Protein AF-A0A926Y1B1-F1 (afdb_monomer)

Sequence (194 aa):
MLFSNPVLFELPALPRVAKFIRTKLRDPTTGTPQPMLLDPQATGPGLFLWAMCQNHKEALFACWAERPGSKSRGKSQRIYYPEKVYTDRIGVGISEFHYTRHQYLLNYIELGVWHNWVEFMMQNELVQFCEQARDTPPMSRIKTWCDRYDFSEDDFSEAALKQMYLRYRKQIGANGFAPEVSSTFQFIPIPLAA

Secondary structure (DSSP, 8-state):
----SPEEEEEEE-HHHHHHHHHHTB-TTT--B-PEEE-TT--HHHHHHHHHHHS------TTTS--TT----SS-------TTT--EEEEEEETT--TT--S-SS-HHHHHHHHHHHHHHHHHHHHHHHHHTTTS-HHHHHHHHHHHHT--TTT--HHHHHHHHHHHHTT--SS---HHHHTT--PEEP----

Foldseek 3Di:
DAQPWWDKDKDQAAPLLQLVQQLQQADPVPRHGFAFEAECPADDLSNLLLVLLPDDDPDPVVVVDPDVPPPDPDDDPPPPPVCPGRVDIGMYTYTPDDDVPDPDSDDPVRNVVSRVSSVLLLLLVLLVQCVVCVVDDSLVSLVVSCVSSVHDVVSPNSVNSSVSNVCVVVVVDPDDRDSVVNVVHGGDGDPDDD

Structure (mmCIF, N/CA/C/O backbone):
data_AF-A0A926Y1B1-F1
#
_entry.id   AF-A0A926Y1B1-F1
#
loop_
_atom_site.group_PDB
_atom_site.id
_atom_site.type_symbol
_atom_site.label_atom_id
_atom_site.label_alt_id
_atom_site.label_comp_id
_atom_site.label_asym_id
_atom_site.label_entity_id
_atom_site.label_seq_id
_atom_site.pdbx_PDB_ins_code
_atom_site.Cartn_x
_atom_site.Cartn_y
_atom_site.Cartn_z
_atom_site.occupancy
_atom_site.B_iso_or_equiv
_atom_site.auth_seq_id
_atom_site.auth_comp_id
_atom_site.auth_asym_id
_atom_site.auth_atom_id
_atom_site.pdbx_PDB_model_num
ATOM 1 N N . MET A 1 1 ? 5.562 0.335 -34.000 1.00 36.03 1 MET A N 1
ATOM 2 C CA . MET A 1 1 ? 5.617 -0.896 -33.182 1.00 36.03 1 MET A CA 1
ATOM 3 C C . MET A 1 1 ? 4.517 -0.781 -32.145 1.00 36.03 1 MET A C 1
ATOM 5 O O . MET A 1 1 ? 4.545 0.174 -31.386 1.00 36.03 1 MET A O 1
ATOM 9 N N . LEU A 1 2 ? 3.510 -1.654 -32.192 1.00 37.75 2 LEU A N 1
ATOM 10 C CA . LEU A 1 2 ? 2.394 -1.656 -31.241 1.00 37.75 2 LEU A CA 1
ATOM 11 C C . LEU A 1 2 ? 2.811 -2.482 -30.017 1.00 37.75 2 LEU A C 1
ATOM 13 O O . LEU A 1 2 ? 3.037 -3.684 -30.133 1.00 37.75 2 LEU A O 1
ATOM 17 N N . PHE A 1 3 ? 2.976 -1.829 -28.869 1.00 50.56 3 PHE A N 1
ATOM 18 C CA . PHE A 1 3 ? 3.286 -2.472 -27.592 1.00 50.56 3 PHE A CA 1
ATOM 19 C C . PHE A 1 3 ? 1.993 -3.032 -26.991 1.00 50.56 3 PHE A C 1
ATOM 21 O O . PHE A 1 3 ? 1.309 -2.331 -26.259 1.00 50.56 3 PHE A O 1
ATOM 28 N N . SER A 1 4 ? 1.618 -4.265 -27.339 1.00 56.50 4 SER A N 1
ATOM 29 C CA . SER A 1 4 ? 0.313 -4.831 -26.955 1.00 56.50 4 SER A CA 1
ATOM 30 C C . SER A 1 4 ? 0.307 -5.641 -25.653 1.00 56.50 4 SER A C 1
ATOM 32 O O . SER A 1 4 ? -0.770 -5.926 -25.146 1.00 56.50 4 SER A O 1
ATOM 34 N N . ASN A 1 5 ? 1.472 -6.018 -25.107 1.00 64.44 5 ASN A N 1
ATOM 35 C CA . ASN A 1 5 ? 1.554 -6.876 -23.917 1.00 64.44 5 ASN A CA 1
ATOM 36 C C . ASN A 1 5 ? 2.264 -6.156 -22.759 1.00 64.44 5 ASN A C 1
ATOM 38 O O . ASN A 1 5 ? 3.353 -5.613 -22.981 1.00 64.44 5 ASN A O 1
ATOM 42 N N . PRO A 1 6 ? 1.702 -6.178 -21.535 1.00 72.06 6 PRO A N 1
ATOM 43 C CA . PRO A 1 6 ? 2.341 -5.576 -20.374 1.00 72.06 6 PRO A CA 1
ATOM 44 C C . PRO A 1 6 ? 3.623 -6.329 -20.004 1.00 72.06 6 PRO A C 1
ATOM 46 O O . PRO A 1 6 ? 3.692 -7.558 -20.075 1.00 72.06 6 PRO A O 1
ATOM 49 N N . VAL A 1 7 ? 4.650 -5.592 -19.583 1.00 74.75 7 VAL A N 1
ATOM 50 C CA . VAL A 1 7 ? 5.889 -6.176 -19.050 1.00 74.75 7 VAL A CA 1
ATOM 51 C C . VAL A 1 7 ? 5.719 -6.407 -17.555 1.00 74.75 7 VAL A C 1
ATOM 53 O O . VAL A 1 7 ? 5.512 -5.445 -16.821 1.00 74.75 7 VAL A O 1
ATOM 56 N N . LEU A 1 8 ? 5.818 -7.667 -17.121 1.00 75.12 8 LEU A N 1
ATOM 57 C CA . LEU A 1 8 ? 5.721 -8.062 -15.714 1.00 75.12 8 LEU A CA 1
ATOM 58 C C . LEU A 1 8 ? 7.083 -7.987 -15.009 1.00 75.12 8 LEU A C 1
ATOM 60 O O . LEU A 1 8 ? 8.092 -8.449 -15.545 1.00 75.12 8 LEU A O 1
ATOM 64 N N . PHE A 1 9 ? 7.103 -7.459 -13.789 1.00 74.56 9 PHE A N 1
ATOM 65 C CA . PHE A 1 9 ? 8.259 -7.459 -12.891 1.00 74.56 9 PHE A CA 1
ATOM 66 C C . PHE A 1 9 ? 7.826 -7.435 -11.421 1.00 74.56 9 PHE A C 1
ATOM 68 O O . PHE A 1 9 ? 6.648 -7.296 -11.098 1.00 74.56 9 PHE A O 1
ATOM 75 N N . GLU A 1 10 ? 8.800 -7.552 -10.522 1.00 78.25 10 GLU A N 1
ATOM 76 C CA . GLU A 1 10 ? 8.586 -7.458 -9.082 1.00 78.25 10 GLU A CA 1
ATOM 77 C C . GLU A 1 10 ? 9.128 -6.141 -8.525 1.00 78.25 10 GLU A C 1
ATOM 79 O O . GLU A 1 10 ? 10.285 -5.784 -8.761 1.00 78.25 10 GLU A O 1
ATOM 84 N N . LEU A 1 11 ? 8.304 -5.436 -7.751 1.00 80.62 11 LEU A N 1
ATOM 85 C CA . LEU A 1 11 ? 8.692 -4.229 -7.032 1.00 80.62 11 LEU A CA 1
ATOM 86 C C . LEU A 1 11 ? 8.986 -4.565 -5.558 1.00 80.62 11 LEU A C 1
ATOM 88 O O . LEU A 1 11 ? 8.108 -5.133 -4.899 1.00 80.62 11 LEU A O 1
ATOM 92 N N . PRO A 1 12 ? 10.176 -4.227 -5.021 1.00 81.88 12 PRO A N 1
ATOM 93 C CA . PRO A 1 12 ? 10.459 -4.385 -3.599 1.00 81.88 12 PRO A CA 1
ATOM 94 C C . PRO A 1 12 ? 9.605 -3.404 -2.795 1.00 81.88 12 PRO A C 1
ATOM 96 O O . PRO A 1 12 ? 9.578 -2.214 -3.102 1.00 81.88 12 PRO A O 1
ATOM 99 N N . ALA A 1 13 ? 8.916 -3.893 -1.769 1.00 83.19 13 ALA A N 1
ATOM 100 C CA . ALA A 1 13 ? 7.981 -3.099 -0.990 1.00 83.19 13 ALA A CA 1
ATOM 101 C C . ALA A 1 13 ? 8.124 -3.306 0.520 1.00 83.19 13 ALA A C 1
ATOM 103 O O . ALA A 1 13 ? 8.618 -4.333 0.991 1.00 83.19 13 ALA A O 1
ATOM 104 N N . LEU A 1 14 ? 7.666 -2.314 1.287 1.00 85.38 14 LEU A N 1
ATOM 105 C CA . LEU A 1 14 ? 7.477 -2.453 2.732 1.00 85.38 14 LEU A CA 1
ATOM 106 C C . LEU A 1 14 ? 6.411 -3.527 2.989 1.00 85.38 14 LEU A C 1
ATOM 108 O O . LEU A 1 14 ? 5.389 -3.503 2.295 1.00 85.38 14 LEU A O 1
ATOM 112 N N . PRO A 1 15 ? 6.574 -4.404 3.996 1.00 88.38 15 PRO A N 1
ATOM 113 C CA . PRO A 1 15 ? 5.617 -5.483 4.260 1.00 88.38 15 PRO A CA 1
ATOM 114 C C . PRO A 1 15 ? 4.163 -5.001 4.384 1.00 88.38 15 PRO A C 1
ATOM 116 O O . PRO A 1 15 ? 3.287 -5.467 3.656 1.00 88.38 15 PRO A O 1
ATOM 119 N N . ARG A 1 16 ? 3.911 -3.958 5.184 1.00 88.81 16 ARG A N 1
ATOM 120 C CA . ARG A 1 16 ? 2.595 -3.297 5.289 1.00 88.81 16 ARG A CA 1
ATOM 121 C C . ARG A 1 16 ? 2.024 -2.787 3.960 1.00 88.81 16 ARG A C 1
ATOM 123 O O . ARG A 1 16 ? 0.830 -2.926 3.706 1.00 88.81 16 ARG A O 1
ATOM 130 N N . VAL A 1 17 ? 2.863 -2.233 3.084 1.00 89.56 17 VAL A N 1
ATOM 131 C CA . VAL A 1 17 ? 2.428 -1.739 1.767 1.00 89.56 17 VAL A CA 1
ATOM 132 C C . VAL A 1 17 ? 2.103 -2.910 0.842 1.00 89.56 17 VAL A C 1
ATOM 134 O O . VAL A 1 17 ? 1.077 -2.888 0.163 1.00 89.56 17 VAL A O 1
ATOM 137 N N . ALA A 1 18 ? 2.906 -3.975 0.875 1.00 89.12 18 ALA A N 1
ATOM 138 C CA . ALA A 1 18 ? 2.628 -5.200 0.135 1.00 89.12 18 ALA A CA 1
ATOM 139 C C . ALA A 1 18 ? 1.323 -5.864 0.585 1.00 89.12 18 ALA A C 1
ATOM 141 O O . ALA A 1 18 ? 0.502 -6.217 -0.260 1.00 89.12 18 ALA A O 1
ATOM 142 N N . LYS A 1 19 ? 1.086 -5.985 1.893 1.00 90.94 19 LYS A N 1
ATOM 143 C CA . LYS A 1 19 ? -0.156 -6.526 2.466 1.00 90.94 19 LYS A CA 1
ATOM 144 C C . LYS A 1 19 ? -1.391 -5.722 2.055 1.00 90.94 19 LYS A C 1
ATOM 146 O O . LYS A 1 19 ? -2.386 -6.301 1.606 1.00 90.94 19 LYS A O 1
ATOM 151 N N . PHE A 1 20 ? -1.301 -4.394 2.128 1.00 90.94 20 PHE A N 1
ATOM 152 C CA . PHE A 1 20 ? -2.367 -3.498 1.684 1.00 90.94 20 PHE A CA 1
ATOM 153 C C . PHE A 1 20 ? -2.701 -3.705 0.203 1.00 90.94 20 PHE A C 1
ATOM 155 O O . PHE A 1 20 ? -3.845 -3.999 -0.146 1.00 90.94 20 PHE A O 1
ATOM 162 N N . ILE A 1 21 ? -1.692 -3.634 -0.668 1.00 88.50 21 ILE A N 1
ATOM 163 C CA . ILE A 1 21 ? -1.868 -3.744 -2.121 1.00 88.50 21 ILE A CA 1
ATOM 164 C C . ILE A 1 21 ? -2.352 -5.140 -2.523 1.00 88.50 21 ILE A C 1
ATOM 166 O O . ILE A 1 21 ? -3.298 -5.252 -3.299 1.00 88.50 21 ILE A O 1
ATOM 170 N N . ARG A 1 22 ? -1.777 -6.212 -1.960 1.00 88.44 22 ARG A N 1
ATOM 171 C CA . ARG A 1 22 ? -2.205 -7.595 -2.237 1.00 88.44 22 ARG A CA 1
ATOM 172 C C . ARG A 1 22 ? -3.677 -7.798 -1.915 1.00 88.44 22 ARG A C 1
ATOM 174 O O . ARG A 1 22 ? -4.359 -8.462 -2.680 1.00 88.44 22 ARG A O 1
ATOM 181 N N . THR A 1 23 ? -4.169 -7.216 -0.821 1.00 88.44 23 THR A N 1
ATOM 182 C CA . THR A 1 23 ? -5.585 -7.306 -0.433 1.00 88.44 23 THR A CA 1
ATOM 183 C C . THR A 1 23 ? -6.496 -6.578 -1.423 1.00 88.44 23 THR A C 1
ATOM 185 O O . THR A 1 23 ? -7.583 -7.067 -1.716 1.00 88.44 23 THR A O 1
ATOM 188 N N . LYS A 1 24 ? -6.045 -5.448 -1.987 1.00 86.25 24 LYS A N 1
ATOM 189 C CA . LYS A 1 24 ? -6.774 -4.701 -3.029 1.00 86.25 24 LYS A CA 1
ATOM 190 C C . LYS A 1 24 ? -6.775 -5.401 -4.389 1.00 86.25 24 LYS A C 1
ATOM 192 O O . LYS A 1 24 ? -7.723 -5.235 -5.143 1.00 86.25 24 LYS A O 1
ATOM 197 N N . LEU A 1 25 ? -5.730 -6.168 -4.685 1.00 84.69 25 LEU A N 1
ATOM 198 C CA . LEU A 1 25 ? -5.529 -6.865 -5.957 1.00 84.69 25 LEU A CA 1
ATOM 199 C C . LEU A 1 25 ? -5.963 -8.337 -5.922 1.00 84.69 25 LEU A C 1
ATOM 201 O O . LEU A 1 25 ? -5.532 -9.125 -6.762 1.00 84.69 25 LEU A O 1
ATOM 205 N N . ARG A 1 26 ? -6.765 -8.757 -4.939 1.00 84.38 26 ARG A N 1
ATOM 206 C CA . ARG A 1 26 ? -7.316 -10.116 -4.950 1.00 84.38 26 ARG A CA 1
ATOM 207 C C . ARG A 1 26 ? -8.412 -10.217 -5.994 1.00 84.38 26 ARG A C 1
ATOM 209 O O . ARG A 1 26 ? -9.302 -9.370 -6.046 1.00 84.38 26 ARG A O 1
ATOM 216 N N . ASP A 1 27 ? -8.381 -11.302 -6.754 1.00 80.25 27 ASP A N 1
ATOM 217 C CA . ASP A 1 27 ? -9.517 -11.692 -7.575 1.00 80.25 27 ASP A CA 1
ATOM 218 C C . ASP A 1 27 ? -10.735 -11.930 -6.655 1.00 80.25 27 ASP A C 1
ATOM 220 O O . ASP A 1 27 ? -10.641 -12.734 -5.720 1.00 80.25 27 ASP A O 1
ATOM 224 N N . PRO A 1 28 ? -11.872 -11.251 -6.875 1.00 76.88 28 PRO A N 1
ATOM 225 C CA . PRO A 1 28 ? -13.055 -11.407 -6.030 1.00 76.88 28 PRO A CA 1
ATOM 226 C C . PRO A 1 28 ? -13.694 -12.801 -6.132 1.00 76.88 28 PRO A C 1
ATOM 228 O O . PRO A 1 28 ? -14.440 -13.193 -5.238 1.00 76.88 28 PRO A O 1
ATOM 231 N N . THR A 1 29 ? -13.407 -13.549 -7.197 1.00 80.62 29 THR A N 1
ATOM 232 C CA . THR A 1 29 ? -13.957 -14.881 -7.475 1.00 80.62 29 THR A CA 1
ATOM 233 C C . THR A 1 29 ? -13.056 -15.984 -6.932 1.00 80.62 29 THR A C 1
ATOM 235 O O . THR A 1 29 ? -13.542 -16.927 -6.312 1.00 80.62 29 THR A O 1
ATOM 238 N N . THR A 1 30 ? -11.743 -15.890 -7.157 1.00 79.38 30 THR A N 1
ATOM 239 C CA . THR A 1 30 ? -10.788 -16.955 -6.790 1.00 79.38 30 THR A CA 1
ATOM 240 C C . THR A 1 30 ? -10.010 -16.659 -5.507 1.00 79.38 30 THR A C 1
ATOM 242 O O . THR A 1 30 ? -9.373 -17.551 -4.949 1.00 79.38 30 THR A O 1
ATOM 245 N N . GLY A 1 31 ? -10.024 -15.412 -5.026 1.00 78.38 31 GLY A N 1
ATOM 246 C CA . GLY A 1 31 ? -9.267 -14.961 -3.856 1.00 78.38 31 GLY A CA 1
ATOM 247 C C . GLY A 1 31 ? -7.750 -14.898 -4.070 1.00 78.38 31 GLY A C 1
ATOM 248 O O . GLY A 1 31 ? -7.019 -14.541 -3.136 1.00 78.38 31 GLY A O 1
ATOM 249 N N . THR A 1 32 ? -7.262 -15.235 -5.269 1.00 79.31 32 THR A N 1
ATOM 250 C CA . THR A 1 32 ? -5.831 -15.268 -5.589 1.00 79.31 32 THR A CA 1
ATOM 251 C C . THR A 1 32 ? -5.277 -13.856 -5.785 1.00 79.31 32 THR A C 1
ATOM 253 O O . THR A 1 32 ? -5.968 -13.017 -6.369 1.00 79.31 32 THR A O 1
ATOM 256 N N . PRO A 1 33 ? -4.042 -13.570 -5.336 1.00 76.12 33 PRO A N 1
ATOM 257 C CA . PRO A 1 33 ? -3.405 -12.281 -5.581 1.00 76.12 33 PRO A CA 1
ATOM 258 C C . PRO A 1 33 ? -3.090 -12.109 -7.073 1.00 76.12 33 PRO A C 1
ATOM 260 O O . PRO A 1 33 ? -2.463 -12.979 -7.676 1.00 76.12 33 PRO A O 1
ATOM 263 N N . GLN A 1 34 ? -3.492 -10.979 -7.653 1.00 82.81 34 GLN A N 1
ATOM 264 C CA . GLN A 1 34 ? -3.187 -10.611 -9.037 1.00 82.81 34 GLN A CA 1
ATOM 265 C C . GLN A 1 34 ? -2.090 -9.535 -9.080 1.00 82.81 34 GLN A C 1
ATOM 267 O O . GLN A 1 34 ? -1.960 -8.741 -8.141 1.00 82.81 34 GLN A O 1
ATOM 272 N N . PRO A 1 35 ? -1.261 -9.498 -10.139 1.00 80.50 35 PRO A N 1
ATOM 273 C CA . PRO A 1 35 ? -0.321 -8.405 -10.314 1.00 80.50 35 PRO A CA 1
ATOM 274 C C . PRO A 1 35 ? -1.070 -7.115 -10.659 1.00 80.50 35 PRO A C 1
ATOM 276 O O . PRO A 1 35 ? -2.149 -7.133 -11.250 1.00 80.50 35 PRO A O 1
ATOM 279 N N . MET A 1 36 ? -0.476 -5.987 -10.293 1.00 83.38 36 MET A N 1
ATOM 280 C CA . MET A 1 36 ? -1.004 -4.658 -10.588 1.00 83.38 36 MET A CA 1
ATOM 281 C C . MET A 1 36 ? -0.780 -4.308 -12.060 1.00 83.38 36 MET A C 1
ATOM 283 O O . MET A 1 36 ? 0.346 -4.444 -12.524 1.00 83.38 36 MET A O 1
ATOM 287 N N . LEU A 1 37 ? -1.786 -3.799 -12.772 1.00 80.62 37 LEU A N 1
ATOM 288 C CA . LEU A 1 37 ? -1.625 -3.218 -14.106 1.00 80.62 37 LEU A CA 1
ATOM 289 C C . LEU A 1 37 ? -1.425 -1.712 -14.015 1.00 80.62 37 LEU A C 1
ATOM 291 O O . LEU A 1 37 ? -2.224 -1.015 -13.389 1.00 80.62 37 LEU A O 1
ATOM 295 N N . LEU A 1 38 ? -0.400 -1.213 -14.694 1.00 81.38 38 LEU A N 1
ATOM 296 C CA . LEU A 1 38 ? -0.172 0.207 -14.891 1.00 81.38 38 LEU A CA 1
ATOM 297 C C . LEU A 1 38 ? -0.208 0.529 -16.379 1.00 81.38 38 LEU A C 1
ATOM 299 O O . LEU A 1 38 ? 0.563 -0.017 -17.170 1.00 81.38 38 LEU A O 1
ATOM 303 N N . ASP A 1 39 ? -1.060 1.467 -16.745 1.00 77.06 39 ASP A N 1
ATOM 304 C CA . ASP A 1 39 ? -1.178 1.983 -18.098 1.00 77.06 39 ASP A CA 1
ATOM 305 C C . ASP A 1 39 ? -1.419 3.509 -18.046 1.00 77.06 39 ASP A C 1
ATOM 307 O O . ASP A 1 39 ? -1.609 4.062 -16.955 1.00 77.06 39 ASP A O 1
ATOM 311 N N . PRO A 1 40 ? -1.394 4.218 -19.190 1.00 73.69 40 PRO A N 1
ATOM 312 C CA . PRO A 1 40 ? -1.642 5.660 -19.221 1.00 73.69 40 PRO A CA 1
ATOM 313 C C . PRO A 1 40 ? -3.043 6.074 -18.736 1.00 73.69 40 PRO A C 1
ATOM 315 O O . PRO A 1 40 ? -3.269 7.252 -18.472 1.00 73.69 40 PRO A O 1
ATOM 318 N N . GLN A 1 41 ? -3.992 5.136 -18.675 1.00 76.06 41 GLN A N 1
ATOM 319 C CA . GLN A 1 41 ? -5.376 5.346 -18.242 1.00 76.06 41 GLN A CA 1
ATOM 320 C C . GLN A 1 41 ? -5.583 5.003 -16.761 1.00 76.06 41 GLN A C 1
ATOM 322 O O . GLN A 1 41 ? -6.664 5.250 -16.218 1.00 76.06 41 GLN A O 1
ATOM 327 N N . ALA A 1 42 ? -4.563 4.453 -16.095 1.00 74.62 42 ALA A N 1
ATOM 328 C CA . ALA A 1 42 ? -4.590 4.200 -14.671 1.00 74.62 42 ALA A CA 1
ATOM 329 C C . ALA A 1 42 ? -4.894 5.503 -13.929 1.00 74.62 42 ALA A C 1
ATOM 331 O O . ALA A 1 42 ? -4.552 6.602 -14.370 1.00 74.62 42 ALA A O 1
ATOM 332 N N . THR A 1 43 ? -5.522 5.385 -12.766 1.00 72.06 43 THR A N 1
ATOM 333 C CA . THR A 1 43 ? -5.800 6.528 -11.902 1.00 72.06 43 THR A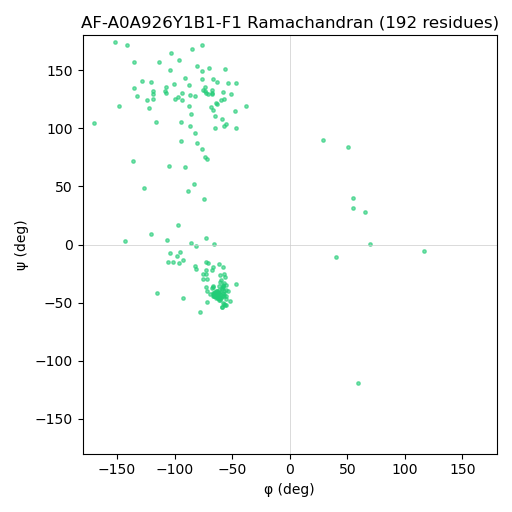 CA 1
ATOM 334 C C . THR A 1 43 ? -5.012 6.417 -10.610 1.00 72.06 43 THR A C 1
ATOM 336 O O . THR A 1 43 ? -4.538 5.354 -10.197 1.00 72.06 43 THR A O 1
ATOM 339 N N . GLY A 1 44 ? -4.812 7.567 -9.980 1.00 73.06 44 GLY A N 1
ATOM 340 C CA . GLY A 1 44 ? -4.266 7.637 -8.645 1.00 73.06 44 GLY A CA 1
ATOM 341 C C . GLY A 1 44 ? -2.873 7.011 -8.476 1.00 73.06 44 GLY A C 1
ATOM 342 O O . GLY A 1 44 ? -1.922 7.503 -9.081 1.00 73.06 44 GLY A O 1
ATOM 343 N N . PRO A 1 45 ? -2.684 5.975 -7.638 1.00 71.38 45 PRO A N 1
ATOM 344 C CA . PRO A 1 45 ? -1.356 5.453 -7.301 1.00 71.38 45 PRO A CA 1
ATOM 345 C C . PRO A 1 45 ? -0.776 4.639 -8.451 1.00 71.38 45 PRO A C 1
ATOM 347 O O . PRO A 1 45 ? 0.441 4.609 -8.621 1.00 71.38 45 PRO A O 1
ATOM 350 N N . GLY A 1 46 ? -1.652 4.004 -9.238 1.00 75.44 46 GLY A N 1
ATOM 351 C CA . GLY A 1 46 ? -1.278 3.320 -10.463 1.00 75.44 46 GLY A CA 1
ATOM 352 C C . GLY A 1 46 ? -0.770 4.314 -11.504 1.00 75.44 46 GLY A C 1
ATOM 353 O O . GLY A 1 46 ? 0.299 4.105 -12.064 1.00 75.44 46 GLY A O 1
ATOM 354 N N . LEU A 1 47 ? -1.452 5.454 -11.671 1.00 77.62 47 LEU A N 1
ATOM 355 C CA . LEU A 1 47 ? -0.980 6.534 -12.546 1.00 77.62 47 LEU A CA 1
ATOM 356 C C . LEU A 1 47 ? 0.361 7.099 -12.089 1.00 77.62 47 LEU A C 1
ATOM 358 O O . LEU A 1 47 ? 1.263 7.299 -12.895 1.00 77.62 47 LEU A O 1
ATOM 362 N N . PHE A 1 48 ? 0.493 7.361 -10.788 1.00 78.38 48 PHE A N 1
ATOM 363 C CA . PHE A 1 48 ? 1.720 7.910 -10.224 1.00 78.38 48 PHE A CA 1
ATOM 364 C C . PHE A 1 48 ? 2.899 6.959 -10.445 1.00 78.38 48 PHE A C 1
ATOM 366 O O . PHE A 1 48 ? 3.965 7.376 -10.895 1.00 78.38 48 PHE A O 1
ATOM 373 N N . LEU A 1 49 ? 2.688 5.665 -10.195 1.00 79.81 49 LEU A N 1
ATOM 374 C CA . LEU A 1 49 ? 3.690 4.639 -10.441 1.00 79.81 49 LEU A CA 1
ATOM 375 C C . LEU A 1 49 ? 3.991 4.483 -11.936 1.00 79.81 49 LEU A C 1
ATOM 377 O O . LEU A 1 49 ? 5.163 4.423 -12.298 1.00 79.81 49 LEU A O 1
ATOM 381 N N . TRP A 1 50 ? 2.972 4.493 -12.800 1.00 79.44 50 TRP A N 1
ATOM 382 C CA . TRP A 1 50 ? 3.141 4.474 -14.252 1.00 79.44 50 TRP A CA 1
ATOM 383 C C . TRP A 1 50 ? 4.009 5.649 -14.712 1.00 79.44 50 TRP A C 1
ATOM 385 O O . TRP A 1 50 ? 5.031 5.438 -15.357 1.00 79.44 50 TRP A O 1
ATOM 395 N N . ALA A 1 51 ? 3.671 6.874 -14.300 1.00 76.38 51 ALA A N 1
ATOM 396 C CA . ALA A 1 51 ? 4.389 8.091 -14.666 1.00 76.38 51 ALA A CA 1
ATOM 397 C C . ALA A 1 51 ? 5.853 8.071 -14.198 1.00 76.38 51 ALA A C 1
ATOM 399 O O . ALA A 1 51 ? 6.747 8.418 -14.969 1.00 76.38 51 ALA A O 1
ATOM 400 N N . MET A 1 52 ? 6.121 7.610 -12.969 1.00 77.19 52 MET A N 1
ATOM 401 C CA . MET A 1 52 ? 7.497 7.424 -12.487 1.00 77.19 52 MET A CA 1
ATOM 402 C C . MET A 1 52 ? 8.269 6.400 -13.328 1.00 77.19 52 MET A C 1
ATOM 404 O O . MET A 1 52 ? 9.456 6.589 -13.578 1.00 77.19 52 MET A O 1
ATOM 408 N N . CYS A 1 53 ? 7.602 5.345 -13.801 1.00 74.88 53 CYS A N 1
ATOM 409 C CA . CYS A 1 53 ? 8.212 4.320 -14.647 1.00 74.88 53 CYS A CA 1
ATOM 410 C C . CYS A 1 53 ? 8.497 4.800 -16.080 1.00 74.88 53 CYS A C 1
ATOM 412 O O . CYS A 1 53 ? 9.397 4.257 -16.719 1.00 74.88 53 CYS A O 1
ATOM 414 N N . GLN A 1 54 ? 7.760 5.800 -16.579 1.00 71.88 54 GLN A N 1
ATOM 415 C CA . GLN A 1 54 ? 7.992 6.403 -17.899 1.00 71.88 54 GLN A CA 1
ATOM 416 C C . GLN A 1 54 ? 9.095 7.472 -17.898 1.00 71.88 54 GLN A C 1
ATOM 418 O O . GLN A 1 54 ? 9.604 7.830 -18.961 1.00 71.88 54 GLN A O 1
ATOM 423 N N . ASN A 1 55 ? 9.463 8.012 -16.732 1.00 67.75 55 ASN A N 1
ATOM 424 C CA . ASN A 1 55 ? 10.430 9.101 -16.659 1.00 67.75 55 ASN A CA 1
ATOM 425 C C . ASN A 1 55 ? 11.837 8.632 -17.076 1.00 67.75 55 ASN A C 1
ATOM 427 O O . ASN A 1 55 ? 12.318 7.585 -16.631 1.00 67.75 55 ASN A O 1
ATOM 431 N N . HIS A 1 56 ? 12.513 9.407 -17.932 1.00 56.97 56 HIS A N 1
ATOM 432 C CA . HIS A 1 56 ? 13.864 9.081 -18.378 1.00 56.97 56 HIS A CA 1
ATOM 433 C C . HIS A 1 56 ? 14.834 9.226 -17.206 1.00 56.97 56 HIS A C 1
ATOM 435 O O . HIS A 1 56 ? 14.994 10.302 -16.632 1.00 56.97 56 HIS A O 1
ATOM 441 N N . LYS A 1 57 ? 15.485 8.123 -16.837 1.00 58.66 57 LYS A N 1
ATOM 442 C CA . LYS A 1 57 ? 16.398 8.097 -15.698 1.00 58.66 57 LYS A CA 1
ATOM 443 C C . LYS A 1 57 ? 17.754 8.630 -16.120 1.00 58.66 57 LYS A C 1
ATOM 445 O O . LYS A 1 57 ? 18.594 7.884 -16.619 1.00 58.66 57 LYS A O 1
ATOM 450 N N . GLU A 1 58 ? 17.993 9.910 -15.873 1.00 49.06 58 GLU A N 1
ATOM 451 C CA . GLU A 1 58 ? 19.363 10.403 -15.786 1.00 49.06 58 GLU A CA 1
ATOM 452 C C . GLU A 1 58 ? 20.026 9.697 -14.600 1.00 49.06 58 GLU A C 1
ATOM 454 O O . GLU A 1 58 ? 19.504 9.697 -13.486 1.00 49.06 58 GLU A O 1
ATOM 459 N N . ALA A 1 59 ? 21.113 8.979 -14.868 1.00 46.19 59 ALA A N 1
ATOM 460 C CA . ALA A 1 59 ? 21.728 8.028 -13.954 1.00 46.19 59 ALA A CA 1
ATOM 461 C C . ALA A 1 59 ? 21.894 8.571 -12.518 1.00 46.19 59 ALA A C 1
ATOM 463 O O . ALA A 1 59 ? 22.880 9.227 -12.192 1.00 46.19 59 ALA A O 1
ATOM 464 N N . LEU A 1 60 ? 20.992 8.189 -11.607 1.00 46.62 60 LEU A N 1
ATOM 465 C CA . LEU A 1 60 ? 21.162 8.361 -10.160 1.00 46.62 60 LEU A CA 1
ATOM 466 C C . LEU A 1 60 ? 21.996 7.215 -9.579 1.00 46.62 60 LEU A C 1
ATOM 468 O O . LEU A 1 60 ? 21.666 6.582 -8.582 1.00 46.62 60 LEU A O 1
ATOM 472 N N . PHE A 1 61 ? 23.149 7.001 -10.198 1.00 45.00 61 PHE A N 1
ATOM 473 C CA . PHE A 1 61 ? 24.290 6.329 -9.600 1.00 45.00 61 PHE A CA 1
ATOM 474 C C . PHE A 1 61 ? 25.158 7.367 -8.863 1.00 45.00 61 PHE A C 1
ATOM 476 O O . PHE A 1 61 ? 26.382 7.372 -8.965 1.00 45.00 61 PHE A O 1
ATOM 483 N N . ALA A 1 62 ? 24.536 8.254 -8.074 1.00 41.75 62 ALA A N 1
ATOM 484 C CA . ALA A 1 62 ? 25.229 9.287 -7.292 1.00 41.75 62 ALA A CA 1
ATOM 485 C C . ALA A 1 62 ? 26.137 8.715 -6.173 1.00 41.75 62 ALA A C 1
ATOM 487 O O . ALA A 1 62 ? 26.808 9.466 -5.467 1.00 41.75 62 ALA A O 1
ATOM 488 N N . CYS A 1 63 ? 26.206 7.386 -6.039 1.00 41.41 63 CYS A N 1
ATOM 489 C CA . CYS A 1 63 ? 27.186 6.675 -5.216 1.00 41.41 63 CYS A CA 1
ATOM 490 C C . CYS A 1 63 ? 28.076 5.697 -6.009 1.00 41.41 63 CYS A C 1
ATOM 492 O O . CYS A 1 63 ? 28.804 4.928 -5.392 1.00 41.41 63 CYS A O 1
ATOM 494 N N . TRP A 1 64 ? 28.032 5.699 -7.347 1.00 42.88 64 TRP A N 1
ATOM 495 C CA . TRP A 1 64 ? 28.816 4.773 -8.184 1.00 42.88 64 TRP A CA 1
ATOM 496 C C . TRP A 1 64 ? 30.007 5.422 -8.888 1.00 42.88 64 TRP A C 1
ATOM 498 O O . TRP A 1 64 ? 30.913 4.720 -9.323 1.00 42.88 64 TRP A O 1
ATOM 508 N N . ALA A 1 65 ? 30.063 6.752 -8.951 1.00 36.56 65 ALA A N 1
ATOM 509 C CA . ALA A 1 65 ? 31.304 7.432 -9.280 1.00 36.56 65 ALA A CA 1
ATOM 510 C C . ALA A 1 65 ? 32.103 7.630 -7.988 1.00 36.56 65 ALA A C 1
ATOM 512 O O . ALA A 1 65 ? 31.820 8.531 -7.192 1.00 36.56 65 ALA A O 1
ATOM 513 N N . GLU A 1 66 ? 33.117 6.790 -7.775 1.00 39.44 66 GLU A N 1
ATOM 514 C CA . GLU A 1 66 ? 34.246 7.179 -6.937 1.00 39.44 66 GLU A CA 1
ATOM 515 C C . GLU A 1 66 ? 34.692 8.571 -7.393 1.00 39.44 66 GLU A C 1
ATOM 517 O O . GLU A 1 66 ? 35.100 8.764 -8.539 1.00 39.44 66 GLU A O 1
ATOM 522 N N . ARG A 1 67 ? 34.555 9.574 -6.518 1.00 42.84 67 ARG A N 1
ATOM 523 C CA . ARG A 1 67 ? 35.074 10.915 -6.802 1.00 42.84 67 ARG A CA 1
ATOM 524 C C . ARG A 1 67 ? 36.543 10.769 -7.225 1.00 42.84 67 ARG A C 1
ATOM 526 O O . ARG A 1 67 ? 37.292 10.141 -6.465 1.00 42.84 67 ARG A O 1
ATOM 533 N N . PRO A 1 68 ? 36.985 11.348 -8.357 1.00 41.00 68 PRO A N 1
ATOM 534 C CA . PRO A 1 68 ? 38.392 11.319 -8.734 1.00 41.00 68 PRO A CA 1
ATOM 535 C C . PRO A 1 68 ? 39.200 11.988 -7.616 1.00 41.00 68 PRO A C 1
ATOM 537 O O . PRO A 1 68 ? 39.079 13.188 -7.389 1.00 41.00 68 PRO A O 1
ATOM 540 N N . GLY A 1 69 ? 39.944 11.189 -6.846 1.00 46.69 69 GLY A N 1
ATOM 541 C CA . GLY A 1 69 ? 40.701 11.643 -5.670 1.00 46.69 69 GLY A CA 1
ATOM 542 C C . GLY A 1 69 ? 40.274 11.051 -4.319 1.00 46.69 69 GLY A C 1
ATOM 543 O O . GLY A 1 69 ? 40.969 11.271 -3.327 1.00 46.69 69 GLY A O 1
ATOM 544 N N . SER A 1 70 ? 39.201 10.256 -4.244 1.00 42.81 70 SER A N 1
ATOM 545 C CA . SER A 1 70 ? 38.817 9.550 -3.012 1.00 42.81 70 SER A CA 1
ATOM 546 C C . SER A 1 70 ? 39.716 8.332 -2.761 1.00 42.81 70 SER A C 1
ATOM 548 O O . SER A 1 70 ? 39.367 7.192 -3.053 1.00 42.81 70 SER A O 1
ATOM 550 N N . LYS A 1 71 ? 40.899 8.558 -2.179 1.00 44.66 71 LYS A N 1
ATOM 551 C CA . LYS A 1 71 ? 41.693 7.495 -1.543 1.00 44.66 71 LYS A CA 1
ATOM 552 C C . LYS A 1 71 ? 41.048 7.102 -0.212 1.00 44.66 71 LYS A C 1
ATOM 554 O O . LYS A 1 71 ? 41.553 7.452 0.852 1.00 44.66 71 LYS A O 1
ATOM 559 N N . SER A 1 72 ? 39.945 6.360 -0.255 1.00 39.41 72 SER A N 1
ATOM 560 C CA . SER A 1 72 ? 39.461 5.640 0.924 1.00 39.41 72 SER A CA 1
ATOM 561 C C . SER A 1 72 ? 39.996 4.213 0.887 1.00 39.41 72 SER A C 1
ATOM 563 O O . SER A 1 72 ? 39.584 3.386 0.077 1.00 39.41 72 SER A O 1
ATOM 565 N N . ARG A 1 73 ? 40.983 3.963 1.750 1.00 38.41 73 ARG A N 1
ATOM 566 C CA . ARG A 1 73 ? 41.583 2.654 2.023 1.00 38.41 73 ARG A CA 1
ATOM 567 C C . ARG A 1 73 ? 40.506 1.588 2.226 1.00 38.41 73 ARG A C 1
ATOM 569 O O . ARG A 1 73 ? 39.526 1.820 2.927 1.00 38.41 73 ARG A O 1
ATOM 576 N N . GLY A 1 74 ? 40.761 0.411 1.657 1.00 43.25 74 GLY A N 1
ATOM 577 C CA . GLY A 1 74 ? 39.905 -0.765 1.720 1.00 43.25 74 GLY A CA 1
ATOM 578 C C . GLY A 1 74 ? 39.215 -0.965 3.067 1.00 43.25 74 GLY A C 1
ATOM 579 O O . GLY A 1 74 ? 39.862 -1.133 4.096 1.00 43.25 74 GLY A O 1
ATOM 580 N N . LYS A 1 75 ? 37.887 -0.953 3.012 1.00 36.44 75 LYS A N 1
ATOM 581 C CA . LYS A 1 75 ? 36.941 -1.646 3.886 1.00 36.44 75 LYS A CA 1
ATOM 582 C C . LYS A 1 75 ? 35.590 -1.488 3.207 1.00 36.44 75 LYS A C 1
ATOM 584 O O . LYS A 1 75 ? 35.048 -0.393 3.211 1.00 36.44 75 LYS A O 1
ATOM 589 N N . SER A 1 76 ? 35.123 -2.572 2.580 1.00 40.72 76 SER A N 1
ATOM 590 C CA . SER A 1 76 ? 33.726 -2.832 2.216 1.00 40.72 76 SER A CA 1
ATOM 591 C C . SER A 1 76 ? 32.909 -1.562 1.965 1.00 40.72 76 SER A C 1
ATOM 593 O O . SER A 1 76 ? 32.273 -1.059 2.895 1.00 40.72 76 SER A O 1
ATOM 595 N N . GLN A 1 77 ? 32.871 -1.071 0.722 1.00 37.03 77 GLN A N 1
ATOM 596 C CA . GLN A 1 77 ? 31.756 -0.216 0.330 1.00 37.03 77 GLN A CA 1
ATOM 597 C C . GLN A 1 77 ? 30.487 -1.032 0.581 1.00 37.03 77 GLN A C 1
ATOM 599 O O . GLN A 1 77 ? 30.197 -1.990 -0.132 1.00 37.03 77 GLN A O 1
ATOM 604 N N . ARG A 1 78 ? 29.796 -0.734 1.686 1.00 37.09 78 ARG A N 1
ATOM 605 C CA . ARG A 1 78 ? 28.495 -1.318 1.973 1.00 37.09 78 ARG A CA 1
ATOM 606 C C . ARG A 1 78 ? 27.582 -0.801 0.883 1.00 37.09 78 ARG A C 1
ATOM 608 O O . ARG A 1 78 ? 27.116 0.333 0.943 1.00 37.09 78 ARG A O 1
ATOM 615 N N . ILE A 1 79 ? 27.341 -1.649 -0.106 1.00 39.59 79 ILE A N 1
ATOM 616 C CA . ILE A 1 79 ? 26.109 -1.595 -0.865 1.00 39.59 79 ILE A CA 1
ATOM 617 C C . ILE A 1 79 ? 25.026 -1.692 0.208 1.00 39.59 79 ILE A C 1
ATOM 619 O O . ILE A 1 79 ? 24.839 -2.748 0.813 1.00 39.59 79 ILE A O 1
ATOM 623 N N . TYR A 1 80 ? 24.384 -0.572 0.537 1.00 35.84 80 TYR A N 1
ATOM 624 C CA . TYR A 1 80 ? 23.161 -0.598 1.323 1.00 35.84 80 TYR A CA 1
ATOM 625 C C . TYR A 1 80 ? 22.080 -1.151 0.397 1.00 35.84 80 TYR A C 1
ATOM 627 O O . TYR A 1 80 ? 21.239 -0.419 -0.113 1.00 35.84 80 TYR A O 1
ATOM 635 N N . TYR A 1 81 ? 22.139 -2.457 0.131 1.00 41.03 81 TYR A N 1
ATOM 636 C CA . TYR A 1 81 ? 20.964 -3.183 -0.303 1.00 41.03 81 TYR A CA 1
ATOM 637 C C . TYR A 1 81 ? 19.923 -2.957 0.794 1.00 41.03 81 TYR A C 1
ATOM 639 O O . TYR A 1 81 ? 20.206 -3.246 1.963 1.00 41.03 81 TYR A O 1
ATOM 647 N N . PRO A 1 82 ? 18.722 -2.455 0.479 1.00 48.31 82 PRO A N 1
ATOM 648 C CA . PRO A 1 82 ? 17.645 -2.382 1.450 1.00 48.31 82 PRO A CA 1
ATOM 649 C C . PRO A 1 82 ? 17.045 -3.778 1.700 1.00 48.31 82 PRO A C 1
ATOM 651 O O . PRO A 1 82 ? 15.839 -3.911 1.878 1.00 48.31 82 PRO A O 1
ATOM 654 N N . GLU A 1 83 ? 17.883 -4.819 1.760 1.00 49.69 83 GLU A N 1
ATOM 655 C CA . GLU A 1 83 ? 17.502 -6.206 2.053 1.00 49.69 83 GLU A CA 1
ATOM 656 C C . GLU A 1 83 ? 16.793 -6.342 3.403 1.00 49.69 83 GLU A C 1
ATOM 658 O O . GLU A 1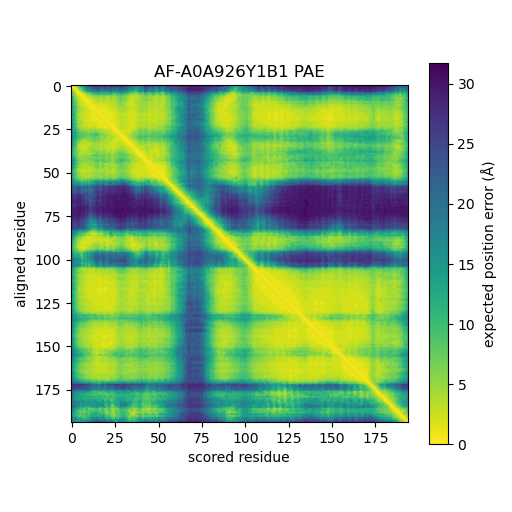 83 ? 16.104 -7.327 3.624 1.00 49.69 83 GLU A O 1
ATOM 663 N N . LYS A 1 84 ? 16.934 -5.364 4.309 1.00 54.81 84 LYS A N 1
ATOM 664 C CA . LYS A 1 84 ? 16.292 -5.411 5.630 1.00 54.81 84 LYS A CA 1
ATOM 665 C C . LYS A 1 84 ? 14.966 -4.662 5.741 1.00 54.81 84 LYS A C 1
ATOM 667 O O . LYS A 1 84 ? 14.280 -4.865 6.732 1.00 54.81 84 LYS A O 1
ATOM 672 N N . VAL A 1 85 ? 14.626 -3.780 4.798 1.00 61.50 85 VAL A N 1
ATOM 673 C CA . VAL A 1 85 ? 13.452 -2.890 4.938 1.00 61.50 85 VAL A CA 1
ATOM 674 C C . VAL A 1 85 ? 12.385 -3.190 3.889 1.00 61.50 85 VAL A C 1
ATOM 676 O O . VAL A 1 85 ? 11.207 -3.250 4.225 1.00 61.50 85 VAL A O 1
ATOM 679 N N . TYR A 1 86 ? 12.785 -3.438 2.639 1.00 70.00 86 TYR A N 1
ATOM 680 C CA . TYR A 1 86 ? 11.870 -3.804 1.555 1.00 70.00 86 TYR A CA 1
ATOM 681 C C . TYR A 1 86 ? 11.989 -5.301 1.263 1.00 70.00 86 TYR A C 1
ATOM 683 O O . TYR A 1 86 ? 12.544 -5.716 0.246 1.00 70.00 86 TYR A O 1
ATOM 691 N N . THR A 1 87 ? 11.553 -6.114 2.223 1.00 74.69 87 THR A N 1
ATOM 692 C CA . THR A 1 87 ? 11.699 -7.577 2.183 1.00 74.69 87 THR A CA 1
ATOM 693 C C . THR A 1 87 ? 10.633 -8.259 1.334 1.00 74.69 87 THR A C 1
ATOM 695 O O . THR A 1 87 ? 10.830 -9.391 0.901 1.00 74.69 87 THR A O 1
ATOM 698 N N . ASP A 1 88 ? 9.507 -7.585 1.103 1.00 80.56 88 ASP A N 1
ATOM 699 C CA . ASP A 1 88 ? 8.376 -8.120 0.356 1.00 80.56 88 ASP A CA 1
ATOM 700 C C . ASP A 1 88 ? 8.415 -7.694 -1.113 1.00 80.56 88 ASP A C 1
ATOM 702 O O . ASP A 1 88 ? 9.037 -6.695 -1.478 1.00 80.56 88 ASP A O 1
ATOM 706 N N . ARG A 1 89 ? 7.723 -8.449 -1.972 1.00 81.19 89 ARG A N 1
ATOM 707 C CA . ARG A 1 89 ? 7.626 -8.154 -3.407 1.00 81.19 89 ARG A CA 1
ATOM 708 C C . ARG A 1 89 ? 6.188 -8.122 -3.900 1.00 81.19 89 ARG A C 1
ATOM 710 O O . ARG A 1 89 ? 5.358 -8.938 -3.488 1.00 81.19 89 ARG A O 1
ATOM 717 N N . ILE A 1 90 ? 5.903 -7.178 -4.791 1.00 83.12 90 ILE A N 1
ATOM 718 C CA . ILE A 1 90 ? 4.603 -7.008 -5.448 1.00 83.12 90 ILE A CA 1
ATOM 719 C C . ILE A 1 90 ? 4.802 -7.177 -6.953 1.00 83.12 90 ILE A C 1
ATOM 721 O O . IL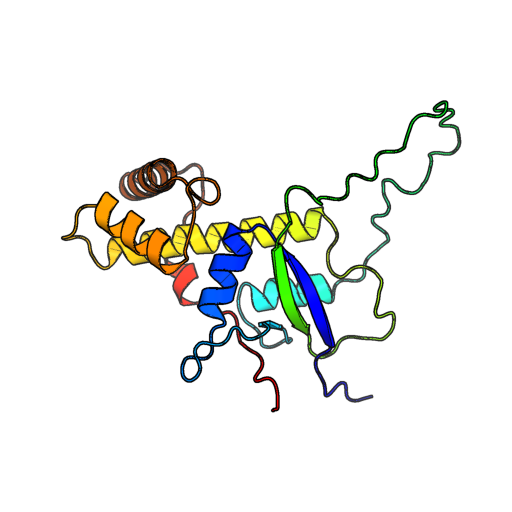E A 1 90 ? 5.683 -6.541 -7.528 1.00 83.12 90 ILE A O 1
ATOM 725 N N . GLY A 1 91 ? 3.985 -8.019 -7.586 1.00 81.50 91 GLY A N 1
ATOM 726 C CA . GLY A 1 91 ? 3.973 -8.159 -9.041 1.00 81.50 91 GLY A CA 1
ATOM 727 C C . GLY A 1 91 ? 3.331 -6.942 -9.706 1.00 81.50 91 GLY A C 1
ATOM 728 O O . GLY A 1 91 ? 2.231 -6.535 -9.327 1.00 81.50 91 GLY A O 1
ATOM 729 N N . VAL A 1 92 ? 4.005 -6.372 -10.700 1.00 79.06 92 VAL A N 1
ATOM 730 C CA . VAL A 1 92 ? 3.562 -5.193 -11.450 1.00 79.06 92 VAL A CA 1
ATOM 731 C C . VAL A 1 92 ? 3.723 -5.461 -12.940 1.00 79.06 92 VAL A C 1
ATOM 733 O O . VAL A 1 92 ? 4.796 -5.853 -13.388 1.00 79.06 92 VAL A O 1
ATOM 736 N N . GLY A 1 93 ? 2.663 -5.246 -13.709 1.00 78.56 93 GLY A N 1
ATOM 737 C CA . GLY A 1 93 ? 2.682 -5.195 -15.159 1.00 78.56 93 GLY A CA 1
ATOM 738 C C . GLY A 1 93 ? 2.507 -3.774 -15.660 1.00 78.56 93 GLY A C 1
ATOM 739 O O . GLY A 1 93 ? 1.653 -3.043 -15.168 1.00 78.56 93 GLY A O 1
ATOM 740 N N . ILE A 1 94 ? 3.312 -3.381 -16.642 1.00 74.75 94 ILE A N 1
ATOM 741 C CA . ILE A 1 94 ? 3.262 -2.035 -17.225 1.00 74.75 94 ILE A CA 1
ATOM 742 C C . ILE A 1 94 ? 3.054 -2.124 -18.731 1.00 74.75 94 ILE A C 1
ATOM 744 O O . ILE A 1 94 ? 3.841 -2.767 -19.433 1.00 74.75 94 ILE A O 1
ATOM 748 N N . 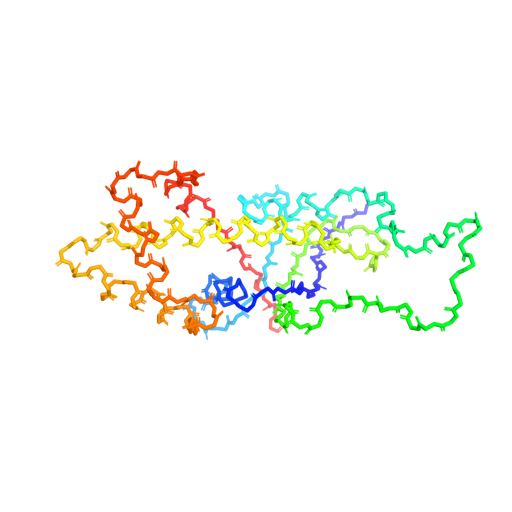SER A 1 95 ? 2.011 -1.459 -19.218 1.00 72.88 95 SER A N 1
ATOM 749 C CA . SER A 1 95 ? 1.727 -1.289 -20.643 1.00 72.88 95 SER A CA 1
ATOM 750 C C . SER A 1 95 ? 2.648 -0.237 -21.271 1.00 72.88 95 SER A C 1
ATOM 752 O O . SER A 1 95 ? 3.053 0.722 -20.614 1.00 72.88 95 SER A O 1
ATOM 754 N N . GLU A 1 96 ? 2.965 -0.415 -22.559 1.00 66.75 96 GLU A N 1
ATOM 755 C CA . GLU A 1 96 ? 3.751 0.537 -23.373 1.00 66.75 96 GLU A CA 1
ATOM 756 C C . GLU A 1 96 ? 5.222 0.731 -22.938 1.00 66.75 96 GLU A C 1
ATOM 758 O O . GLU A 1 96 ? 5.837 1.766 -23.183 1.00 66.75 96 GLU A O 1
ATOM 763 N N . PHE A 1 97 ? 5.832 -0.290 -22.327 1.00 63.75 97 PHE A N 1
ATOM 764 C CA . PHE A 1 97 ? 7.221 -0.245 -21.851 1.00 63.75 97 PHE A CA 1
ATOM 765 C C . PHE A 1 97 ? 8.266 -0.537 -22.963 1.00 63.75 97 PHE A C 1
ATOM 767 O O . PHE A 1 97 ? 8.193 -1.572 -23.633 1.00 63.75 97 PHE A O 1
ATOM 774 N N . HIS A 1 98 ? 9.276 0.336 -23.144 1.00 53.38 98 HIS A N 1
ATOM 775 C CA . HIS A 1 98 ? 10.284 0.273 -24.231 1.00 53.38 98 HIS A CA 1
ATOM 776 C C . HIS A 1 98 ? 11.685 -0.268 -23.799 1.00 53.38 98 HIS A C 1
ATOM 778 O O . HIS A 1 98 ? 12.011 -0.397 -22.624 1.00 53.38 98 HIS A O 1
ATOM 784 N N . TYR A 1 99 ? 12.521 -0.639 -24.781 1.00 49.16 99 TYR A N 1
ATOM 785 C CA . TYR A 1 99 ? 13.441 -1.803 -24.822 1.00 49.16 99 TYR A CA 1
ATOM 786 C C . TYR A 1 99 ? 14.756 -1.893 -24.000 1.00 49.16 99 TYR A C 1
ATOM 788 O O . TYR A 1 99 ? 15.459 -2.883 -24.190 1.00 49.16 99 TYR A O 1
ATOM 796 N N . THR A 1 100 ? 15.156 -1.003 -23.085 1.00 46.38 100 THR A N 1
ATOM 797 C CA . THR A 1 100 ? 16.393 -1.269 -22.287 1.00 46.38 100 THR A CA 1
ATOM 798 C C . THR A 1 100 ? 16.180 -2.217 -21.097 1.00 46.38 100 THR A C 1
ATOM 800 O O . THR A 1 100 ? 17.152 -2.544 -20.422 1.00 46.38 100 THR A O 1
ATOM 803 N N . ARG A 1 101 ? 14.926 -2.668 -20.883 1.00 47.75 101 ARG A N 1
ATOM 804 C CA . ARG A 1 101 ? 14.358 -3.774 -20.061 1.00 47.75 101 ARG A CA 1
ATOM 805 C C . ARG A 1 101 ? 14.900 -4.087 -18.652 1.00 47.75 101 ARG A C 1
ATOM 807 O O . ARG A 1 101 ? 14.220 -4.806 -17.931 1.00 47.75 101 ARG A O 1
ATOM 814 N N . HIS A 1 102 ? 16.021 -3.530 -18.202 1.00 50.62 102 HIS A N 1
ATOM 815 C CA . HIS A 1 102 ? 16.653 -3.897 -16.930 1.00 50.62 102 HIS A CA 1
ATOM 816 C C . HIS A 1 102 ? 17.303 -2.750 -16.139 1.00 50.62 102 HIS A C 1
ATOM 818 O O . HIS A 1 102 ? 17.850 -3.008 -15.072 1.00 50.62 102 HIS A O 1
ATOM 824 N N . GLN A 1 103 ? 17.227 -1.484 -16.562 1.00 48.78 103 GLN A N 1
ATOM 825 C CA . GLN A 1 103 ? 17.801 -0.380 -15.771 1.00 48.78 103 GLN A CA 1
ATOM 826 C C . GLN A 1 103 ? 16.780 0.226 -14.785 1.00 48.78 103 GLN A C 1
ATOM 828 O O . GLN A 1 103 ? 16.360 1.368 -14.908 1.00 48.78 103 GLN A O 1
ATOM 833 N N . TYR A 1 104 ? 16.396 -0.592 -13.799 1.00 54.22 104 TYR A N 1
ATOM 834 C CA . TYR A 1 104 ? 15.871 -0.226 -12.471 1.00 54.22 104 TYR A CA 1
ATOM 835 C C . TYR A 1 104 ? 14.710 0.787 -12.421 1.00 54.22 104 TYR A C 1
ATOM 837 O O . TYR A 1 104 ? 14.895 1.975 -12.160 1.00 54.22 104 TYR A O 1
ATOM 845 N N . LEU A 1 105 ? 13.490 0.266 -12.597 1.00 65.38 105 LEU A N 1
ATOM 846 C CA . LEU A 1 105 ? 12.205 0.981 -12.664 1.00 65.38 105 LEU A CA 1
ATOM 847 C C . LEU A 1 105 ? 11.946 2.037 -11.586 1.00 65.38 105 LEU A C 1
ATOM 849 O O . LEU A 1 105 ? 11.383 3.070 -11.923 1.00 65.38 105 LEU A O 1
ATOM 853 N N . LEU A 1 106 ? 12.420 1.866 -10.351 1.00 71.38 106 LEU A N 1
ATOM 854 C CA . LEU A 1 106 ? 12.468 2.928 -9.339 1.00 71.38 106 LEU A CA 1
ATOM 855 C C . LEU A 1 106 ? 13.829 2.907 -8.637 1.00 71.38 106 LEU A C 1
ATOM 857 O O . LEU A 1 106 ? 14.320 1.843 -8.257 1.00 71.38 106 LEU A O 1
ATOM 861 N N . ASN A 1 107 ? 14.444 4.074 -8.458 1.00 72.00 107 ASN A N 1
ATOM 862 C CA . ASN A 1 107 ? 15.558 4.234 -7.529 1.00 72.00 107 ASN A CA 1
ATOM 863 C C . ASN A 1 107 ? 15.036 4.268 -6.077 1.00 72.00 107 ASN A C 1
ATOM 865 O O . ASN A 1 107 ? 13.833 4.329 -5.831 1.00 72.00 107 ASN A O 1
ATOM 869 N N . TYR A 1 108 ? 15.938 4.241 -5.094 1.00 72.50 108 TYR A N 1
ATOM 870 C CA . TYR A 1 108 ? 15.555 4.208 -3.676 1.00 72.50 108 TYR A CA 1
ATOM 871 C C . TYR A 1 108 ? 14.671 5.393 -3.242 1.00 72.50 108 TYR A C 1
ATOM 873 O O . TYR A 1 108 ? 13.771 5.226 -2.422 1.00 72.50 108 TYR A O 1
ATOM 881 N N . ILE A 1 109 ? 14.915 6.585 -3.793 1.00 75.12 109 ILE A N 1
ATOM 882 C CA . ILE A 1 109 ? 14.158 7.799 -3.466 1.00 75.12 109 ILE A CA 1
ATOM 883 C C . ILE A 1 109 ? 12.755 7.707 -4.064 1.00 75.12 109 ILE A C 1
ATOM 885 O O . ILE A 1 109 ? 11.780 7.900 -3.347 1.00 75.12 109 ILE A O 1
ATOM 889 N N . GLU A 1 110 ? 12.650 7.359 -5.346 1.00 77.38 110 GLU A N 1
ATOM 890 C CA . GLU A 1 110 ? 11.371 7.159 -6.043 1.00 77.38 110 GLU A CA 1
ATOM 891 C C . GLU A 1 110 ? 10.529 6.088 -5.343 1.00 77.38 110 GLU A C 1
ATOM 893 O O . GLU A 1 110 ? 9.334 6.271 -5.114 1.00 77.38 110 GLU A O 1
ATOM 898 N N . LEU A 1 111 ? 11.180 5.004 -4.916 1.00 77.81 111 LEU A N 1
ATOM 899 C CA . LEU A 1 111 ? 10.542 3.954 -4.144 1.00 77.81 111 LEU A CA 1
ATOM 900 C C . LEU A 1 111 ? 10.037 4.478 -2.793 1.00 77.81 111 LEU A C 1
ATOM 902 O O . LEU A 1 111 ? 8.911 4.177 -2.409 1.00 77.81 111 LEU A O 1
ATOM 906 N N . GLY A 1 112 ? 10.824 5.286 -2.081 1.00 78.50 112 GLY A N 1
ATOM 907 C CA . GLY A 1 112 ? 10.396 5.920 -0.832 1.00 78.50 112 GLY A CA 1
ATOM 908 C C . GLY A 1 112 ? 9.203 6.865 -1.017 1.00 78.50 112 GLY A C 1
ATOM 909 O O . GLY A 1 112 ? 8.262 6.830 -0.229 1.00 78.50 112 GLY A O 1
ATOM 910 N N . VAL A 1 113 ? 9.198 7.667 -2.087 1.00 82.81 113 VAL A N 1
ATOM 911 C CA . VAL A 1 113 ? 8.077 8.563 -2.420 1.00 82.81 113 VAL A CA 1
ATOM 912 C C . VAL A 1 113 ? 6.812 7.762 -2.713 1.00 82.81 113 VAL A C 1
ATOM 914 O O . VAL A 1 113 ? 5.748 8.085 -2.185 1.00 82.81 113 VAL A O 1
ATOM 917 N N . TRP A 1 114 ? 6.923 6.690 -3.500 1.00 83.81 114 TRP A N 1
ATOM 918 C CA . TRP A 1 114 ? 5.799 5.803 -3.778 1.00 83.81 114 TRP A CA 1
ATOM 919 C C . TRP A 1 114 ? 5.233 5.172 -2.499 1.00 83.81 114 TRP A C 1
ATOM 921 O O . TRP A 1 114 ? 4.024 5.209 -2.283 1.00 83.81 114 TRP A O 1
ATOM 931 N N . HIS A 1 115 ? 6.090 4.665 -1.609 1.00 84.88 115 HIS A N 1
ATOM 932 C CA . HIS A 1 115 ? 5.655 4.107 -0.327 1.00 84.88 115 HIS A CA 1
ATOM 933 C C . HIS A 1 115 ? 4.930 5.130 0.545 1.00 84.88 115 HIS A C 1
ATOM 935 O O . HIS A 1 115 ? 3.841 4.835 1.029 1.00 84.88 115 HIS A O 1
ATOM 941 N N . ASN A 1 116 ? 5.483 6.336 0.695 1.00 86.06 116 ASN A N 1
ATOM 942 C CA . ASN A 1 116 ? 4.847 7.408 1.464 1.00 86.06 116 ASN A CA 1
ATOM 943 C C . ASN A 1 116 ? 3.462 7.757 0.901 1.00 86.06 116 ASN A C 1
ATOM 945 O O . ASN A 1 116 ? 2.528 8.020 1.657 1.00 86.06 116 ASN A O 1
ATOM 949 N N . TRP A 1 117 ? 3.315 7.734 -0.427 1.00 85.69 117 TRP A N 1
ATOM 950 C CA . TRP A 1 117 ? 2.028 7.951 -1.078 1.00 85.69 117 TRP A CA 1
ATOM 951 C C . TRP A 1 117 ? 1.028 6.829 -0.778 1.00 85.69 117 TRP A C 1
ATOM 953 O O . TRP A 1 117 ? -0.134 7.099 -0.470 1.00 85.69 117 TRP A O 1
ATOM 963 N N . VAL A 1 118 ? 1.467 5.567 -0.811 1.00 87.19 118 VAL A N 1
ATOM 964 C CA . VAL A 1 118 ? 0.600 4.437 -0.452 1.00 87.19 118 VAL A CA 1
ATOM 965 C C . VAL A 1 118 ? 0.201 4.492 1.019 1.00 87.19 118 VAL A C 1
ATOM 967 O O . VAL A 1 118 ? -0.978 4.356 1.330 1.00 87.19 118 VAL A O 1
ATOM 970 N N . GLU A 1 119 ? 1.135 4.776 1.920 1.00 88.31 119 GLU A N 1
ATOM 971 C CA . GLU A 1 119 ? 0.846 4.941 3.346 1.00 88.31 119 GLU A CA 1
ATOM 972 C C . GLU A 1 119 ? -0.137 6.076 3.615 1.00 88.31 119 GLU A C 1
ATOM 974 O O . GLU A 1 119 ? -1.054 5.916 4.418 1.00 88.31 119 GLU A O 1
ATOM 979 N N . PHE A 1 120 ? 0.003 7.202 2.916 1.00 87.06 120 PHE A N 1
ATOM 980 C CA . PHE A 1 120 ? -0.960 8.294 2.986 1.00 87.06 120 PHE A CA 1
ATOM 981 C C . PHE A 1 120 ? -2.378 7.814 2.646 1.00 87.06 120 PHE A C 1
ATOM 983 O O . PHE A 1 120 ? -3.329 8.121 3.368 1.00 87.06 120 PHE A O 1
ATOM 990 N N . MET A 1 121 ? -2.546 7.002 1.600 1.00 87.50 121 MET A N 1
ATOM 991 C CA . MET A 1 121 ? -3.854 6.415 1.293 1.00 87.50 121 MET A CA 1
ATOM 992 C C . MET A 1 121 ? -4.332 5.442 2.365 1.00 87.50 121 MET A C 1
ATOM 994 O O . MET A 1 121 ? -5.502 5.491 2.734 1.00 87.50 121 MET A O 1
ATOM 998 N N . MET A 1 122 ? -3.449 4.590 2.891 1.00 89.50 122 MET A N 1
ATOM 999 C CA . MET A 1 122 ? -3.790 3.652 3.965 1.00 89.50 122 MET A CA 1
ATOM 1000 C C . MET A 1 122 ? -4.339 4.391 5.189 1.00 89.50 122 MET A C 1
ATOM 1002 O O . MET A 1 122 ? -5.368 4.004 5.739 1.00 89.50 122 MET A O 1
ATOM 1006 N N . GLN A 1 123 ? -3.695 5.492 5.583 1.00 89.31 123 GLN A N 1
ATOM 1007 C CA . GLN A 1 123 ? -4.128 6.327 6.706 1.00 89.31 123 GLN A CA 1
ATOM 1008 C C . GLN A 1 123 ? -5.499 6.959 6.450 1.00 89.31 123 GLN A C 1
ATOM 1010 O O . GLN A 1 123 ? -6.371 6.932 7.321 1.00 89.31 123 GLN A O 1
ATOM 1015 N N . ASN A 1 124 ? -5.713 7.500 5.251 1.00 89.06 124 ASN A N 1
ATOM 1016 C CA . ASN A 1 124 ? -6.992 8.090 4.871 1.00 89.06 124 ASN A CA 1
ATOM 1017 C C . ASN A 1 124 ? -8.107 7.030 4.766 1.00 89.06 124 ASN A C 1
ATOM 1019 O O . ASN A 1 124 ? -9.240 7.286 5.167 1.00 89.06 124 ASN A O 1
ATOM 1023 N N . GLU A 1 125 ? -7.802 5.825 4.279 1.00 90.44 125 GLU A N 1
ATOM 1024 C CA . GLU A 1 125 ? -8.748 4.706 4.259 1.00 90.44 125 GLU A CA 1
ATOM 1025 C C . GLU A 1 125 ? -9.103 4.228 5.670 1.00 90.44 125 GLU A C 1
ATOM 1027 O O . GLU A 1 125 ? -10.276 3.986 5.944 1.00 90.44 125 GLU A O 1
ATOM 1032 N N . LEU A 1 126 ? -8.136 4.134 6.587 1.00 91.44 126 LEU A N 1
ATOM 1033 C CA . LEU A 1 126 ? -8.422 3.829 7.990 1.00 91.44 126 LEU A CA 1
ATOM 1034 C C . LEU A 1 126 ? -9.388 4.858 8.589 1.00 91.44 126 LEU A C 1
ATOM 1036 O O . LEU A 1 126 ? -10.322 4.487 9.303 1.00 91.44 126 LEU A O 1
ATOM 1040 N N . VAL A 1 127 ? -9.180 6.145 8.298 1.00 90.88 127 VAL A N 1
ATOM 1041 C CA . VAL A 1 127 ? -10.093 7.208 8.728 1.00 90.88 127 VAL A CA 1
ATOM 1042 C C . VAL A 1 127 ? -11.491 6.961 8.168 1.00 90.88 127 VAL A C 1
ATOM 1044 O O . VAL A 1 127 ? -12.430 6.874 8.955 1.00 90.88 127 VAL A O 1
ATOM 1047 N N . GLN A 1 128 ? -11.641 6.774 6.853 1.00 89.88 128 GLN A N 1
ATOM 1048 C CA . GLN A 1 128 ? -12.945 6.481 6.245 1.00 89.88 128 GLN A CA 1
ATOM 1049 C C . GLN A 1 128 ? -13.611 5.248 6.869 1.00 89.88 128 GLN A C 1
ATOM 1051 O O . GLN A 1 128 ? -14.779 5.306 7.251 1.00 89.88 128 GLN A O 1
ATOM 1056 N N . PHE A 1 129 ? -12.861 4.155 7.025 1.00 91.12 129 PHE A N 1
ATOM 1057 C CA . PHE A 1 129 ? -13.335 2.914 7.634 1.00 91.12 129 PHE A CA 1
ATOM 1058 C C . PHE A 1 129 ? -13.848 3.154 9.054 1.00 91.12 129 PHE A C 1
ATOM 1060 O O . PHE A 1 129 ? -14.923 2.689 9.433 1.00 91.12 129 PHE A O 1
ATOM 1067 N N . CYS A 1 130 ? -13.108 3.933 9.843 1.00 91.56 130 CYS A N 1
ATOM 1068 C CA . CYS A 1 130 ? -13.532 4.268 11.188 1.00 91.56 130 CYS A CA 1
ATOM 1069 C C . CYS A 1 130 ? -14.799 5.132 11.175 1.00 91.56 130 CYS A C 1
ATOM 1071 O O . CYS A 1 130 ? -15.714 4.885 11.960 1.00 91.56 130 CYS A O 1
ATOM 1073 N N . GLU A 1 131 ? -14.872 6.133 10.303 1.00 90.25 131 GLU A N 1
ATOM 1074 C CA . GLU A 1 131 ? -16.006 7.055 10.212 1.00 90.25 131 GLU A CA 1
ATOM 1075 C C . GLU A 1 131 ? -17.306 6.392 9.724 1.00 90.25 131 GLU A C 1
ATOM 1077 O O . GLU A 1 131 ? -18.383 6.880 10.055 1.00 90.25 131 GLU A O 1
ATOM 1082 N N . GLN A 1 132 ? -17.238 5.256 9.025 1.00 89.06 132 GLN A N 1
ATOM 1083 C CA . GLN A 1 132 ? -18.420 4.487 8.605 1.00 89.06 132 GLN A CA 1
ATOM 1084 C C . GLN A 1 132 ? -19.114 3.739 9.758 1.00 89.06 132 GLN A C 1
ATOM 1086 O O . GLN A 1 132 ? -20.296 3.429 9.655 1.00 89.06 132 GLN A O 1
ATOM 1091 N N . ALA A 1 133 ? -18.415 3.473 10.866 1.00 87.06 133 ALA A N 1
ATOM 1092 C CA . ALA A 1 133 ? -18.925 2.690 11.998 1.00 87.06 133 ALA A CA 1
ATOM 1093 C C . ALA A 1 133 ? -18.779 3.437 13.338 1.00 87.06 133 ALA A C 1
ATOM 1095 O O . ALA A 1 133 ? -18.263 2.901 14.323 1.00 87.06 133 ALA A O 1
ATOM 1096 N N . ARG A 1 134 ? -19.206 4.708 13.385 1.00 84.81 134 ARG A N 1
ATOM 1097 C CA . ARG A 1 134 ? -19.005 5.601 14.549 1.00 84.81 134 ARG A CA 1
ATOM 1098 C C . ARG A 1 134 ? -19.556 5.061 15.870 1.00 84.81 134 ARG A C 1
ATOM 1100 O O . ARG A 1 134 ? -18.980 5.387 16.908 1.00 84.81 134 ARG A O 1
ATOM 1107 N N . ASP A 1 135 ? -20.586 4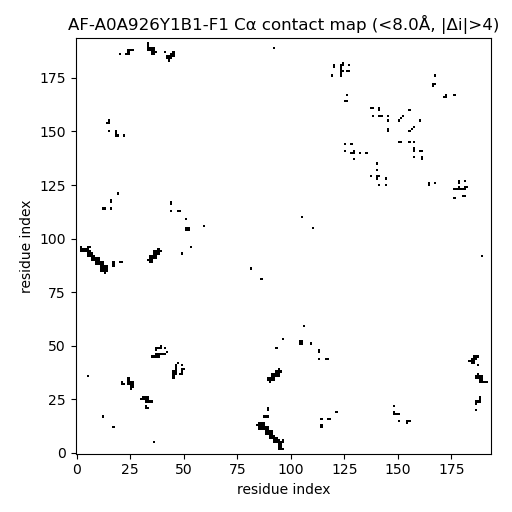.222 15.822 1.00 89.06 135 ASP A N 1
ATOM 1108 C CA . ASP A 1 135 ? -21.231 3.634 17.005 1.00 89.06 135 ASP A CA 1
ATOM 1109 C C . ASP A 1 135 ? -20.360 2.577 17.703 1.00 89.06 135 ASP A C 1
ATOM 1111 O O . ASP A 1 135 ? -20.575 2.239 18.864 1.00 89.06 135 ASP A O 1
ATOM 1115 N N . THR A 1 136 ? -19.327 2.077 17.021 1.00 89.88 136 THR A N 1
ATOM 1116 C CA . THR A 1 136 ? -18.381 1.108 17.579 1.00 89.88 136 THR A CA 1
ATOM 1117 C C . THR A 1 136 ? -17.193 1.827 18.239 1.00 89.88 136 THR A C 1
ATOM 1119 O O . THR A 1 136 ? -16.692 2.830 17.709 1.00 89.88 136 THR A O 1
ATOM 1122 N N . PRO A 1 137 ? -16.648 1.330 19.367 1.00 90.88 137 PRO A N 1
ATOM 1123 C CA . PRO A 1 137 ? -15.438 1.893 19.962 1.00 90.88 137 PRO A CA 1
ATOM 1124 C C . PRO A 1 137 ? -14.267 1.970 18.958 1.00 90.88 137 PRO A C 1
ATOM 1126 O O . PRO A 1 137 ? -14.053 1.016 18.206 1.00 90.88 137 PRO A O 1
ATOM 1129 N N . PRO A 1 138 ? -13.466 3.060 18.942 1.00 89.00 138 PRO A N 1
ATOM 1130 C CA . PRO A 1 138 ? -12.383 3.243 17.968 1.00 89.00 138 PRO A CA 1
ATOM 1131 C C . PRO A 1 138 ? -11.388 2.083 17.898 1.00 89.00 138 PRO A C 1
ATOM 1133 O O . PRO A 1 138 ? -10.993 1.690 16.810 1.00 89.00 138 PRO A O 1
ATOM 1136 N N . MET A 1 139 ? -11.015 1.508 19.046 1.00 93.31 139 MET A N 1
ATOM 1137 C CA . MET A 1 139 ? -10.065 0.389 19.082 1.00 93.31 139 MET A CA 1
ATOM 1138 C C . MET A 1 139 ? -10.591 -0.849 18.368 1.00 93.31 139 MET A C 1
ATOM 1140 O O . MET A 1 139 ? -9.840 -1.484 17.643 1.00 93.31 139 MET A O 1
ATOM 1144 N N . SER A 1 140 ? -11.878 -1.166 18.526 1.00 92.75 140 SER A N 1
ATOM 1145 C CA . SER A 1 140 ? -12.465 -2.317 17.840 1.00 92.75 140 SER A CA 1
ATOM 1146 C C . SER A 1 140 ? -12.446 -2.114 16.327 1.00 92.75 140 SER A C 1
ATOM 1148 O O . SER A 1 140 ? -12.116 -3.042 15.605 1.00 92.75 140 SER A O 1
ATOM 1150 N N . ARG A 1 141 ? -12.735 -0.896 15.847 1.00 92.75 141 ARG A N 1
ATOM 1151 C CA . ARG A 1 141 ? -12.661 -0.564 14.416 1.00 92.75 141 ARG A CA 1
ATOM 1152 C C . ARG A 1 141 ? -11.239 -0.662 13.871 1.00 92.75 141 ARG A C 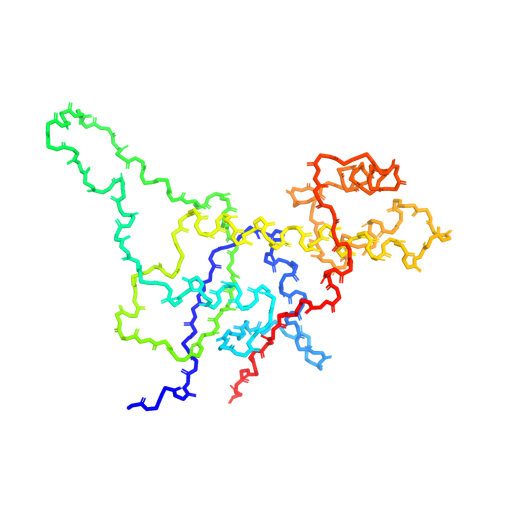1
ATOM 1154 O O . ARG A 1 141 ? -11.037 -1.243 12.814 1.00 92.75 141 ARG A O 1
ATOM 1161 N N . ILE A 1 142 ? -10.266 -0.106 14.592 1.00 93.25 142 ILE A N 1
ATOM 1162 C CA . ILE A 1 142 ? -8.851 -0.145 14.198 1.00 93.25 142 ILE A CA 1
ATOM 1163 C C . ILE A 1 142 ? -8.365 -1.589 14.127 1.00 93.25 142 ILE A C 1
ATOM 1165 O O . ILE A 1 142 ? -7.775 -1.964 13.123 1.00 93.25 142 ILE A O 1
ATOM 1169 N N . LYS A 1 143 ? -8.691 -2.405 15.133 1.00 93.12 143 LYS A N 1
ATOM 1170 C CA . LYS A 1 143 ? -8.369 -3.829 15.129 1.00 93.12 143 LYS A CA 1
ATOM 1171 C C . LYS A 1 143 ? -8.972 -4.542 13.921 1.00 93.12 143 LYS A C 1
ATOM 1173 O O . LYS A 1 143 ? -8.249 -5.177 13.170 1.00 93.12 143 LYS A O 1
ATOM 1178 N N . THR A 1 144 ? -10.269 -4.356 13.660 1.00 93.44 144 THR A N 1
ATOM 1179 C CA . THR A 1 144 ? -10.919 -4.940 12.474 1.00 93.44 144 THR A CA 1
ATOM 1180 C C . THR A 1 144 ? -10.258 -4.492 11.168 1.00 93.44 144 THR A C 1
ATOM 1182 O O . THR A 1 144 ? -10.160 -5.273 10.224 1.00 93.44 144 THR A O 1
ATOM 1185 N N . TRP A 1 145 ? -9.793 -3.244 11.093 1.00 93.75 145 TRP A N 1
ATOM 1186 C CA . TRP A 1 145 ? -9.056 -2.751 9.934 1.00 93.75 145 TRP A CA 1
ATOM 1187 C C . TRP A 1 145 ? -7.666 -3.393 9.810 1.00 93.75 145 TRP A C 1
ATOM 1189 O O . TRP A 1 145 ? -7.295 -3.788 8.708 1.00 93.75 145 TRP A O 1
ATOM 1199 N N . CYS A 1 146 ? -6.922 -3.556 10.907 1.00 93.25 146 CYS A N 1
ATOM 1200 C CA . CYS A 1 146 ? -5.644 -4.274 10.911 1.00 93.25 146 CYS A CA 1
ATOM 1201 C C . CYS A 1 146 ? -5.817 -5.742 10.510 1.00 93.25 146 CYS A C 1
ATOM 1203 O O . CYS A 1 146 ? -5.098 -6.214 9.631 1.00 93.25 146 CYS A O 1
ATOM 1205 N N . ASP A 1 147 ? -6.817 -6.423 11.077 1.00 92.88 147 ASP A N 1
ATOM 1206 C CA . ASP A 1 147 ? -7.160 -7.815 10.770 1.00 92.88 147 ASP A CA 1
ATOM 1207 C C . ASP A 1 147 ? -7.495 -7.985 9.279 1.00 92.88 147 ASP A C 1
ATOM 1209 O O . ASP A 1 147 ? -7.088 -8.959 8.649 1.00 92.88 147 ASP A O 1
ATOM 1213 N N . ARG A 1 148 ? -8.189 -7.007 8.675 1.00 91.00 148 ARG A N 1
ATOM 1214 C CA . ARG A 1 148 ? -8.540 -7.017 7.243 1.00 91.00 148 ARG A CA 1
ATOM 1215 C C . ARG A 1 148 ? -7.318 -7.117 6.331 1.00 91.00 148 ARG A C 1
ATOM 1217 O O . ARG A 1 148 ? -7.412 -7.712 5.259 1.00 91.00 148 ARG A O 1
ATOM 1224 N N . TYR A 1 149 ? -6.215 -6.499 6.733 1.00 91.00 149 TYR A N 1
ATOM 1225 C CA . TYR A 1 149 ? -4.976 -6.438 5.963 1.00 91.00 149 TYR A CA 1
ATOM 1226 C C . TYR A 1 149 ? -3.870 -7.331 6.531 1.00 91.00 149 TYR A C 1
ATOM 1228 O O . TYR A 1 149 ? -2.762 -7.317 5.997 1.00 91.00 149 TYR A O 1
ATOM 1236 N N . ASP A 1 150 ? -4.162 -8.109 7.578 1.00 90.94 150 ASP A N 1
ATOM 1237 C CA . ASP A 1 150 ? -3.199 -8.966 8.274 1.00 90.94 150 ASP A CA 1
ATOM 1238 C C . ASP A 1 150 ? -1.957 -8.189 8.764 1.00 90.94 150 ASP A C 1
ATOM 1240 O O . ASP A 1 150 ? -0.818 -8.641 8.632 1.00 90.94 150 ASP A O 1
ATOM 1244 N N . PHE A 1 151 ? -2.139 -6.964 9.274 1.00 91.00 151 PHE A N 1
ATOM 1245 C CA . PHE A 1 151 ? -1.022 -6.171 9.804 1.00 91.00 151 PHE A CA 1
ATOM 1246 C C . PHE A 1 151 ? -0.542 -6.713 11.149 1.00 91.00 151 PHE A C 1
ATOM 1248 O O . PHE A 1 151 ? -1.338 -6.934 12.059 1.00 91.00 151 PHE A O 1
ATOM 1255 N N . SER A 1 152 ? 0.775 -6.882 11.287 1.00 85.81 152 SER A N 1
ATOM 1256 C CA . SER A 1 152 ? 1.399 -7.145 12.585 1.00 85.81 152 SER A CA 1
ATOM 1257 C C . SER A 1 152 ? 1.678 -5.839 13.340 1.00 85.81 152 SER A C 1
ATOM 1259 O O . SER A 1 152 ? 1.657 -4.752 12.762 1.00 85.81 152 SER A O 1
ATOM 1261 N N . GLU A 1 153 ? 2.021 -5.932 14.628 1.00 82.62 153 GLU A N 1
ATOM 1262 C CA . GLU A 1 153 ? 2.464 -4.761 15.408 1.00 82.62 153 GLU A CA 1
ATOM 1263 C C . GLU A 1 153 ? 3.738 -4.106 14.836 1.00 82.62 153 GLU A C 1
ATOM 1265 O O . GLU A 1 153 ? 3.931 -2.900 14.998 1.00 82.62 153 GLU A O 1
ATOM 1270 N N . ASP A 1 154 ? 4.573 -4.870 14.121 1.00 80.56 154 ASP A N 1
ATOM 1271 C CA . ASP A 1 154 ? 5.758 -4.353 13.421 1.00 80.56 154 ASP A CA 1
ATOM 1272 C C . ASP A 1 154 ? 5.396 -3.586 12.133 1.00 80.56 154 ASP A C 1
ATOM 1274 O O . ASP A 1 154 ? 6.153 -2.719 11.687 1.00 80.56 154 ASP A O 1
ATOM 1278 N N . ASP A 1 155 ? 4.240 -3.886 11.529 1.00 81.06 155 ASP A N 1
ATOM 1279 C CA . ASP A 1 155 ? 3.708 -3.174 10.363 1.00 81.06 155 ASP A CA 1
ATOM 1280 C C . ASP A 1 155 ? 3.073 -1.847 10.781 1.00 81.06 155 ASP A C 1
ATOM 1282 O O . ASP A 1 155 ? 3.465 -0.775 10.312 1.00 81.06 155 ASP A O 1
ATOM 1286 N N . PHE A 1 156 ? 2.079 -1.940 11.664 1.00 81.00 156 PHE A N 1
ATOM 1287 C CA . PHE A 1 156 ? 1.375 -0.823 12.268 1.00 81.00 156 PHE A CA 1
ATOM 1288 C C . PHE A 1 156 ? 0.928 -1.205 13.670 1.00 81.00 156 PHE A C 1
ATOM 1290 O O . PHE A 1 156 ? 0.072 -2.067 13.843 1.00 81.00 156 PHE A O 1
ATOM 1297 N N . SER A 1 157 ? 1.411 -0.470 14.668 1.00 87.25 157 SER A N 1
ATOM 1298 C CA . SER A 1 157 ? 0.863 -0.624 16.009 1.00 87.25 157 SER A CA 1
ATOM 1299 C C . SER A 1 157 ? -0.549 -0.047 16.091 1.00 87.25 157 SER A C 1
ATOM 1301 O O . SER A 1 157 ? -0.774 1.125 15.750 1.00 87.25 157 SER A O 1
ATOM 1303 N N . GLU A 1 158 ? -1.496 -0.822 16.625 1.00 88.38 158 GLU A N 1
ATOM 1304 C CA . GLU A 1 158 ? -2.872 -0.362 16.852 1.00 88.38 158 GLU A CA 1
ATOM 1305 C C . GLU A 1 158 ? -2.907 0.920 17.703 1.00 88.38 158 GLU A C 1
ATOM 1307 O O . GLU A 1 158 ? -3.730 1.815 17.485 1.00 88.38 158 GLU A O 1
ATOM 1312 N N . ALA A 1 159 ? -1.975 1.055 18.654 1.00 87.44 159 ALA A N 1
ATOM 1313 C CA . ALA A 1 159 ? -1.847 2.241 19.493 1.00 87.44 159 ALA A CA 1
ATOM 1314 C C . ALA A 1 159 ? -1.463 3.487 18.677 1.00 87.44 159 ALA A C 1
ATOM 1316 O O . ALA A 1 159 ? -2.020 4.569 18.899 1.00 87.44 159 ALA A O 1
ATOM 1317 N N . ALA A 1 160 ? -0.550 3.341 17.713 1.00 88.00 160 ALA A N 1
ATOM 1318 C CA . ALA A 1 160 ? -0.146 4.424 16.821 1.00 88.00 160 ALA A CA 1
ATOM 1319 C C . ALA A 1 160 ? -1.305 4.842 15.901 1.00 88.00 160 ALA A C 1
ATOM 1321 O O . ALA A 1 160 ? -1.608 6.034 15.788 1.00 88.00 160 ALA A O 1
ATOM 1322 N N . LEU A 1 161 ? -2.019 3.867 15.330 1.00 89.88 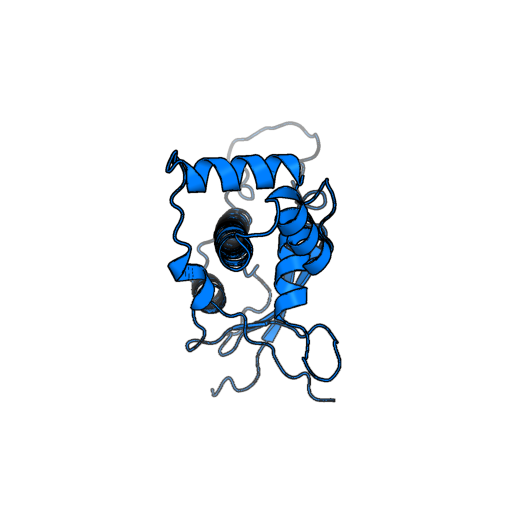161 LEU A N 1
ATOM 1323 C CA . LEU A 1 161 ? -3.207 4.100 14.503 1.00 89.88 161 LEU A CA 1
ATOM 1324 C C . LEU A 1 161 ? -4.331 4.790 15.288 1.00 89.88 161 LEU A C 1
ATOM 1326 O O . LEU A 1 161 ? -4.968 5.719 14.787 1.00 89.88 161 LEU A O 1
ATOM 1330 N N . LYS A 1 162 ? -4.531 4.418 16.557 1.00 90.94 162 LYS A N 1
ATOM 1331 C CA . LYS A 1 162 ? -5.483 5.086 17.454 1.00 90.94 162 LYS A CA 1
ATOM 1332 C C . LYS A 1 162 ? -5.125 6.546 17.670 1.00 90.94 162 LYS A C 1
ATOM 1334 O O . LYS A 1 162 ? -6.001 7.405 17.575 1.00 90.94 162 LYS A O 1
ATOM 1339 N N . GLN A 1 163 ? -3.861 6.840 17.972 1.00 89.62 163 GLN A N 1
ATOM 1340 C CA . GLN A 1 163 ? -3.418 8.221 18.161 1.00 89.62 163 GLN A CA 1
ATOM 1341 C C . GLN A 1 163 ? -3.602 9.038 16.884 1.00 89.62 163 GLN A C 1
ATOM 1343 O O . GLN A 1 163 ? -4.120 10.152 16.944 1.00 89.62 163 GLN A O 1
ATOM 1348 N N . MET A 1 164 ? -3.261 8.469 15.729 1.00 89.56 164 MET A N 1
ATOM 1349 C CA . MET A 1 164 ? -3.489 9.095 14.430 1.00 89.56 164 MET A CA 1
ATOM 1350 C C . MET A 1 164 ? -4.974 9.428 14.214 1.00 89.56 164 MET A C 1
ATOM 1352 O O . MET A 1 164 ? -5.311 10.582 13.946 1.00 89.56 164 MET A O 1
ATOM 1356 N N . TYR A 1 165 ? -5.870 8.458 14.410 1.00 90.31 165 TYR A N 1
ATOM 1357 C CA . TYR A 1 165 ? -7.311 8.651 14.244 1.00 90.31 165 TYR A CA 1
ATOM 1358 C C . TYR A 1 165 ? -7.892 9.690 15.222 1.00 90.31 165 TYR A C 1
ATOM 1360 O O . TYR A 1 165 ? -8.696 10.542 14.841 1.00 90.31 165 TYR A O 1
ATOM 1368 N N . LEU A 1 166 ? -7.461 9.680 16.487 1.00 89.69 166 LEU A N 1
ATOM 1369 C CA . LEU A 1 166 ? -7.903 10.666 17.478 1.00 89.69 166 LEU A CA 1
ATOM 1370 C C . LEU A 1 166 ? -7.409 12.081 17.156 1.00 89.69 166 LEU A C 1
ATOM 1372 O O . LEU A 1 166 ? -8.145 13.043 17.382 1.00 89.69 166 LEU A O 1
ATOM 1376 N N . ARG A 1 167 ? -6.190 12.224 16.622 1.00 88.12 167 ARG A N 1
ATOM 1377 C CA . ARG A 1 167 ? -5.664 13.516 16.156 1.00 88.12 167 ARG A CA 1
ATOM 1378 C C . ARG A 1 167 ? -6.458 14.041 14.966 1.00 88.12 167 ARG A C 1
ATOM 1380 O O . ARG A 1 167 ? -6.831 15.211 14.992 1.00 88.12 167 ARG A O 1
ATOM 1387 N N . TYR A 1 168 ? -6.798 13.174 14.008 1.00 87.94 168 TYR A N 1
ATOM 1388 C CA . TYR A 1 168 ? -7.715 13.507 12.915 1.00 87.94 168 TYR A CA 1
ATOM 1389 C C . TYR A 1 168 ? -9.060 14.029 13.451 1.00 87.94 168 TYR A C 1
ATOM 1391 O O . TYR A 1 168 ? -9.464 15.141 13.119 1.00 87.94 168 TYR A O 1
ATOM 1399 N N . ARG A 1 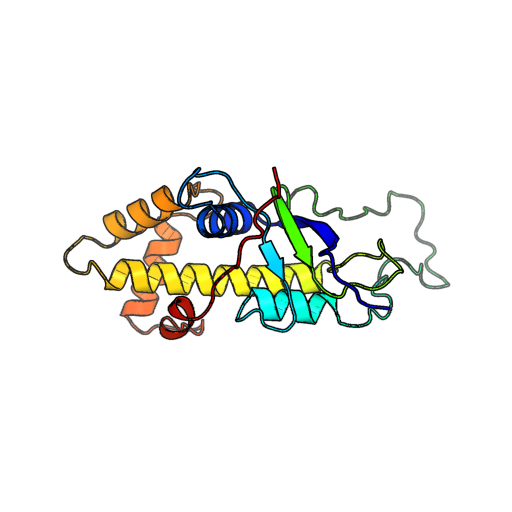169 ? -9.712 13.296 14.367 1.00 87.56 169 ARG A N 1
ATOM 1400 C CA . ARG A 1 169 ? -11.007 13.706 14.949 1.00 87.56 169 ARG A CA 1
ATOM 1401 C C . ARG A 1 169 ? -10.967 15.035 15.697 1.00 87.56 169 ARG A C 1
ATOM 1403 O O . ARG A 1 169 ? -11.974 15.733 15.745 1.00 87.56 169 ARG A O 1
ATOM 1410 N N . LYS A 1 170 ? -9.832 15.356 16.317 1.00 87.75 170 LYS A N 1
ATOM 1411 C CA . LYS A 1 170 ? -9.617 16.625 17.024 1.00 87.75 170 LYS A CA 1
ATOM 1412 C C . LYS A 1 170 ? -9.142 17.751 16.100 1.00 87.75 170 LYS A C 1
ATOM 1414 O O . LYS A 1 170 ? -8.875 18.836 16.600 1.00 87.75 170 LYS A O 1
ATOM 1419 N N . GLN A 1 171 ? -9.007 17.493 14.795 1.00 83.12 171 GLN A N 1
ATOM 1420 C CA . GLN A 1 171 ? -8.445 18.424 13.809 1.00 83.12 171 GLN A CA 1
ATOM 1421 C C . GLN A 1 171 ? -7.040 18.927 14.192 1.00 83.12 171 GLN A C 1
ATOM 1423 O O . GLN A 1 171 ? -6.641 20.042 13.873 1.00 83.12 171 GLN A O 1
ATOM 1428 N N . ILE A 1 172 ? -6.262 18.089 14.883 1.00 78.81 172 ILE A N 1
ATOM 1429 C CA . ILE A 1 172 ? -4.891 18.400 15.295 1.00 78.81 172 ILE A CA 1
ATOM 1430 C C . ILE A 1 172 ? -3.952 17.841 14.221 1.00 78.81 172 ILE A C 1
ATOM 1432 O O . ILE A 1 172 ? -3.527 16.686 14.308 1.00 78.81 172 ILE A O 1
ATOM 1436 N N . GLY A 1 173 ? -3.641 18.640 13.197 1.00 61.81 173 GLY A N 1
ATOM 1437 C CA . GLY A 1 173 ? -2.881 18.191 12.026 1.00 61.81 173 GLY A CA 1
ATOM 1438 C C . GLY A 1 173 ? -1.595 18.972 11.748 1.00 61.81 173 GLY A C 1
ATOM 1439 O O . GLY A 1 173 ? -1.649 20.149 11.418 1.00 61.81 173 GLY A O 1
ATOM 1440 N N . ALA A 1 174 ? -0.458 18.266 11.812 1.00 51.69 174 ALA A N 1
ATOM 1441 C CA . ALA A 1 174 ? 0.772 18.571 11.064 1.00 51.69 174 ALA A CA 1
ATOM 1442 C C . ALA A 1 174 ? 0.890 17.718 9.773 1.00 51.69 174 ALA A C 1
ATOM 1444 O O . ALA A 1 174 ? 1.740 17.993 8.936 1.00 51.69 174 ALA A O 1
ATOM 1445 N N . ASN A 1 175 ? 0.021 16.711 9.597 1.00 56.19 175 ASN A N 1
ATOM 1446 C CA . ASN A 1 175 ? -0.099 15.910 8.377 1.00 56.19 175 ASN A CA 1
ATOM 1447 C C . ASN A 1 175 ? -1.407 16.290 7.678 1.00 56.19 175 ASN A C 1
ATOM 1449 O O . ASN A 1 175 ? -2.451 16.345 8.334 1.00 56.19 175 ASN A O 1
ATOM 1453 N N . GLY A 1 176 ? -1.358 16.547 6.369 1.00 63.38 176 GLY A N 1
ATOM 1454 C CA . GLY A 1 176 ? -2.571 16.685 5.568 1.00 63.38 176 GLY A CA 1
ATOM 1455 C C . GLY A 1 176 ? -3.302 15.348 5.572 1.00 63.38 176 GLY A C 1
ATOM 1456 O O . GLY A 1 176 ? -2.711 14.344 5.203 1.00 63.38 176 GLY A O 1
ATOM 1457 N N . PHE A 1 177 ? -4.547 15.310 6.032 1.00 71.94 177 PHE A N 1
ATOM 1458 C CA . PHE A 1 177 ? -5.451 14.197 5.755 1.00 71.94 177 PHE A CA 1
ATOM 1459 C C . PHE A 1 177 ? -6.364 14.646 4.626 1.00 71.94 177 PHE A C 1
ATOM 1461 O O . PHE A 1 177 ? -6.842 15.780 4.638 1.00 71.94 177 PHE A O 1
ATOM 1468 N N . ALA A 1 178 ? -6.627 13.759 3.6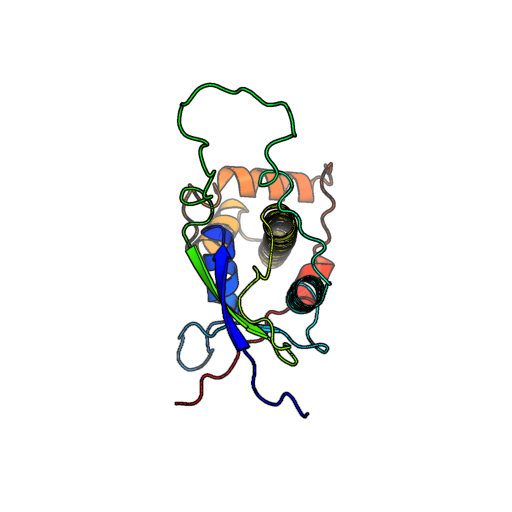78 1.00 74.56 178 ALA A N 1
ATOM 1469 C CA . ALA A 1 178 ? -7.615 13.989 2.638 1.00 74.56 178 ALA A CA 1
ATOM 1470 C C . ALA A 1 178 ? -8.448 12.712 2.470 1.00 74.56 178 ALA A C 1
ATOM 1472 O O . ALA A 1 178 ? -8.273 11.988 1.492 1.00 74.56 178 ALA A O 1
ATOM 1473 N N . PRO A 1 179 ? -9.331 12.382 3.436 1.00 68.12 179 PRO A N 1
ATOM 1474 C CA . PRO A 1 179 ? -10.094 11.138 3.402 1.00 68.12 179 PRO A CA 1
ATOM 1475 C C . PRO A 1 179 ? -10.914 10.990 2.125 1.00 68.12 179 PRO A C 1
ATOM 1477 O O . PRO A 1 179 ? -11.033 9.888 1.618 1.00 68.12 179 PRO A O 1
ATOM 1480 N N . GLU A 1 180 ? -11.418 12.085 1.556 1.00 68.31 180 GLU A N 1
ATOM 1481 C CA . GLU A 1 180 ? -12.150 12.116 0.277 1.00 68.31 180 GLU A CA 1
ATOM 1482 C C . GLU A 1 180 ? -11.346 11.543 -0.905 1.00 68.31 180 GLU A C 1
ATOM 1484 O O . GLU A 1 180 ? -11.912 11.046 -1.877 1.00 68.31 180 GLU A O 1
ATOM 1489 N N . VAL A 1 181 ? -10.015 11.575 -0.816 1.00 64.56 181 VAL A N 1
ATOM 1490 C CA . VAL A 1 181 ? -9.112 11.064 -1.848 1.00 64.56 181 VAL A CA 1
ATOM 1491 C C . VAL A 1 181 ? -9.144 9.533 -1.858 1.00 64.56 181 VAL A C 1
ATOM 1493 O O . VAL A 1 181 ? -9.165 8.952 -2.931 1.00 64.56 181 VAL A O 1
ATOM 1496 N N . SER A 1 182 ? -9.267 8.844 -0.720 1.00 64.19 182 SER A N 1
ATOM 1497 C CA . SER A 1 182 ? -9.170 7.370 -0.666 1.00 64.19 182 SER A CA 1
ATOM 1498 C C . SER A 1 182 ? -10.193 6.615 -1.511 1.00 64.19 182 SER A C 1
ATOM 1500 O O . SER A 1 182 ? -9.893 5.531 -2.003 1.00 64.19 182 SER A O 1
ATOM 1502 N N . SER A 1 183 ? -11.396 7.159 -1.708 1.00 59.56 183 SER A N 1
ATOM 1503 C CA . SER A 1 183 ? -12.444 6.497 -2.502 1.00 59.56 183 SER A CA 1
ATOM 1504 C C . SER A 1 183 ? -12.175 6.512 -4.009 1.00 59.56 183 SER A C 1
ATOM 1506 O O . SER A 1 183 ? -12.817 5.772 -4.750 1.00 59.56 183 SER A O 1
ATOM 1508 N N . THR A 1 184 ? -11.238 7.342 -4.470 1.00 55.91 184 THR A N 1
ATOM 1509 C CA . THR A 1 184 ? -11.040 7.654 -5.896 1.00 55.91 184 THR A CA 1
ATOM 1510 C C . THR A 1 184 ? -9.825 6.928 -6.495 1.00 55.91 184 THR A C 1
ATOM 1512 O O . THR A 1 184 ? -9.588 6.978 -7.698 1.00 55.91 184 THR A O 1
ATOM 1515 N N . PHE A 1 185 ? -9.032 6.249 -5.663 1.00 58.72 185 PHE A N 1
ATOM 1516 C CA . PHE A 1 185 ? -7.698 5.758 -6.009 1.00 58.72 185 PHE A CA 1
ATOM 1517 C C . PHE A 1 185 ? -7.714 4.229 -5.944 1.00 58.72 185 PHE A C 1
ATOM 1519 O O . PHE A 1 185 ? -7.766 3.651 -4.861 1.00 58.72 185 PHE A O 1
ATOM 1526 N N . GLN A 1 186 ? -7.710 3.569 -7.105 1.00 65.19 186 GLN A N 1
ATOM 1527 C CA . GLN A 1 186 ? -7.830 2.112 -7.204 1.00 65.19 186 GLN A CA 1
ATOM 1528 C C . GLN A 1 186 ? -6.610 1.500 -7.891 1.00 65.19 186 GLN A C 1
ATOM 1530 O O . GLN A 1 186 ? -6.090 2.035 -8.868 1.00 65.19 186 GLN A O 1
ATOM 1535 N N . PHE A 1 187 ? -6.158 0.362 -7.367 1.00 71.00 187 PHE A N 1
ATOM 1536 C CA . PHE A 1 187 ? -5.202 -0.499 -8.052 1.00 71.00 187 PHE A CA 1
ATOM 1537 C C . PHE A 1 187 ? -5.977 -1.449 -8.961 1.00 71.00 187 PHE A C 1
ATOM 1539 O O . PHE A 1 187 ? -6.916 -2.098 -8.506 1.00 71.00 187 PHE A O 1
ATOM 1546 N N . ILE A 1 188 ? -5.593 -1.519 -10.233 1.00 70.31 188 ILE A N 1
ATOM 1547 C CA . ILE A 1 188 ? -6.269 -2.357 -11.224 1.00 70.31 188 ILE A CA 1
ATOM 1548 C C . ILE A 1 188 ? -5.496 -3.674 -11.338 1.00 70.31 188 ILE A C 1
ATOM 1550 O O . ILE A 1 188 ? -4.279 -3.632 -11.532 1.00 70.31 188 ILE A O 1
ATOM 1554 N N . PRO A 1 189 ? -6.142 -4.841 -11.201 1.00 66.94 189 PRO A N 1
ATOM 1555 C CA . PRO A 1 189 ? -5.465 -6.113 -11.383 1.00 66.94 189 PRO A CA 1
ATOM 1556 C C . PRO A 1 189 ? -5.312 -6.492 -12.863 1.00 66.94 189 PRO A C 1
ATOM 1558 O O . PRO A 1 189 ? -6.134 -6.125 -13.703 1.00 66.94 189 PRO A O 1
ATOM 1561 N N . ILE A 1 190 ? -4.290 -7.291 -13.175 1.00 67.06 190 ILE A N 1
ATOM 1562 C CA . ILE A 1 190 ? -4.172 -7.987 -14.463 1.00 67.06 190 ILE A CA 1
ATOM 1563 C C . ILE A 1 190 ? -4.782 -9.382 -14.320 1.00 67.06 190 ILE A C 1
ATOM 1565 O O . ILE A 1 190 ? -4.297 -10.158 -13.488 1.00 67.06 190 ILE A O 1
ATOM 1569 N N . PRO A 1 191 ? -5.763 -9.761 -15.157 1.00 63.44 191 PRO A N 1
ATOM 1570 C CA . PRO A 1 191 ? -6.140 -11.158 -15.282 1.00 63.44 191 PRO A CA 1
ATOM 1571 C C . PRO A 1 191 ? -4.953 -11.920 -15.881 1.00 63.44 191 PRO A C 1
ATOM 1573 O O . PRO A 1 191 ? -4.588 -11.722 -17.041 1.00 63.44 191 PRO A O 1
ATOM 1576 N N . LEU A 1 192 ? -4.313 -12.771 -15.079 1.00 56.03 192 LEU A N 1
ATOM 1577 C CA . LEU A 1 192 ? -3.343 -13.725 -15.605 1.00 56.03 192 LEU A CA 1
ATOM 1578 C C . LEU A 1 192 ? -4.123 -14.710 -16.481 1.00 56.03 192 LEU A C 1
ATOM 1580 O O . LEU A 1 192 ? -5.016 -15.396 -15.987 1.00 56.03 192 LEU A O 1
ATOM 1584 N N . ALA A 1 193 ? -3.835 -14.732 -17.784 1.00 57.06 193 ALA A N 1
ATOM 1585 C CA . ALA A 1 193 ? -4.371 -15.766 -18.660 1.00 57.06 193 ALA A CA 1
ATOM 1586 C C . ALA A 1 193 ? -3.935 -17.139 -18.119 1.00 57.06 193 ALA A C 1
ATOM 1588 O O . ALA A 1 193 ? -2.766 -17.304 -17.761 1.00 57.06 193 ALA A O 1
ATOM 1589 N N . ALA A 1 194 ? -4.895 -18.060 -18.003 1.00 44.78 194 ALA A N 1
ATOM 1590 C CA . ALA A 1 194 ? -4.671 -19.431 -17.546 1.00 44.78 194 ALA A CA 1
ATOM 1591 C C . ALA A 1 194 ? -3.772 -20.223 -18.504 1.00 44.78 194 ALA A C 1
ATOM 1593 O O . ALA A 1 194 ? -3.853 -19.973 -19.731 1.00 44.78 194 ALA A O 1
#

Organism: NCBI:txid2771354

Radius of gyration: 19.66 Å; Cα contacts (8 Å, |Δi|>4): 217; chains: 1; bounding box: 63×38×53 Å

Mean predicted aligned error: 11.13 Å

Solvent-accessible surface area (backbone atoms only — not comparable to full-atom values): 11736 Å² total; per-residue (Å²): 136,86,64,86,64,58,52,75,48,73,44,72,25,42,56,53,57,39,35,49,51,45,64,64,19,34,40,91,86,78,65,48,73,36,33,37,41,20,36,96,83,38,42,54,65,27,26,53,52,34,53,55,55,69,51,83,78,73,80,83,51,84,82,69,64,76,58,94,81,70,83,72,77,92,69,78,85,73,75,79,67,58,70,84,60,38,70,33,73,39,52,36,27,32,48,69,75,72,90,78,86,70,84,62,74,60,52,76,64,56,46,51,53,52,48,54,53,51,50,50,40,52,55,19,39,51,48,49,59,42,65,75,46,67,92,51,61,67,67,62,47,50,49,54,54,34,61,74,41,68,54,45,67,88,59,55,39,68,70,58,53,49,52,52,51,53,29,58,77,68,70,60,67,96,63,92,78,56,47,82,54,40,83,71,46,55,70,44,54,42,84,77,81,130

pLDDT: mean 72.75, std 17.12, range [35.84, 93.75]